Protein AF-A0A8J3B2B3-F1 (afdb_monomer)

Radius of gyration: 24.02 Å; Cα contacts (8 Å, |Δi|>4): 686; chains: 1; bounding box: 52×38×70 Å

Organism: NCBI:txid53371

Solvent-accessible surface area (backbone atoms only — not comparable to full-atom values): 19124 Å² total; per-residue (Å²): 128,88,68,77,58,64,54,47,49,50,53,44,51,52,50,68,68,49,75,59,90,48,73,66,37,44,49,31,40,51,53,48,49,52,45,58,70,67,68,58,74,51,40,56,77,43,84,93,56,34,52,51,48,24,39,29,26,28,33,35,33,35,21,72,95,70,49,22,34,48,32,23,38,27,60,78,66,69,28,33,34,57,48,59,46,68,32,55,82,90,51,53,64,50,58,37,31,40,48,34,40,32,72,46,29,64,43,94,61,45,57,21,46,64,68,10,83,76,38,52,63,47,60,45,66,42,72,51,61,66,93,85,56,34,34,40,38,32,41,30,31,37,25,54,39,56,87,85,60,87,68,53,65,48,74,89,53,28,79,47,74,47,76,41,36,55,69,59,56,66,68,54,62,78,74,60,33,48,81,57,49,59,58,50,45,55,50,48,51,52,51,48,56,48,34,71,76,35,57,71,58,29,52,59,52,62,65,69,70,86,74,78,83,75,76,90,64,67,53,68,44,48,29,40,35,88,78,56,39,35,22,34,38,41,24,51,70,66,35,80,20,23,33,27,16,36,73,66,37,17,65,68,62,74,40,70,44,32,51,34,26,30,31,45,48,91,35,52,44,65,76,21,92,56,36,68,56,51,72,43,70,77,39,82,92,46,32,33,37,25,22,34,90,86,71,62,34,59,44,34,34,41,44,68,91,56,67,47,31,35,33,23,45,88,19,35,73,70,61,85,42,76,75,56,54,60,37,25,44,34,26,59,90,57,38,53,90,87,57,86,76,60,63,80,71,62,93,68,94,57,111

InterPro domains:
  IPR000086 NUDIX hydrolase domain [PF00293] (53-180)
  IPR000086 NUDIX hydrolase domain [PS51462] (52-186)
  IPR006913 CENP-V/GFA domain [PF04828] (222-321)
  IPR006913 CENP-V/GFA domain [PS51891] (221-339)
  IPR011057 Mss4-like superfamily [SSF51316] (215-344)
  IPR015797 NUDIX hydrolase-like domain superfamily [SSF55811] (39-188)
  IPR020084 NUDIX hydrolase, conserved site [PS00893] (85-106)
  IPR051325 Nudix hydrolase domain-containing protein [PTHR21340] (55-188)

Sequence (351 aa):
MPTAAPARQRITDLATGIVPMDEREEQDRADILAWVASGAPLFRTAKPDVPAKHLAVYFVLIDEPTCSVLLVDHVKAGCWLPPGGHVDPDEDPAAAAVREATEELGIDAHFHPALSDGQPLFLSVTRTRGPGSHIDVTMWFVLTGDRDTPMTGDPNEFAQTAWFTLDEIAAWATDESDPHIPRFVAKLQGALAFAAKHPTIARLLKGSTPMTNTAVNDEARSGGCLCGKIRFTVAGKPDYPHVCSCPHCQKRAGGPLQSWVGFPLTGLRWIGEGGEPTWFDTFPARTKRGFCPTCGSHIGALDYGDSTIGINVTALDQQDDPALLPVNQSFRGDAVSWLPQVPDTLRSPVA

Nearest PDB structures (foldseek):
  8ajq-assembly2_C  TM=8.838E-01  e=7.875E-10  Pseudomonas aeruginosa PAO1
  3fcm-assembly2_A  TM=7.852E-01  e=3.654E-09  Clostridium perfringens ATCC 13124
  1xa8-assembly1_A  TM=7.818E-01  e=2.714E-06  Paracoccus denitrificans
  3n77-assembly1_A  TM=6.573E-01  e=3.237E-05  Salmonella enterica subsp. enterica serovar Typhimurium
  3j7y-assembly1_e  TM=6.411E-01  e=1.335E-04  Homo sapiens

Structure (mmCIF, N/CA/C/O backbone):
data_AF-A0A8J3B2B3-F1
#
_entry.id   AF-A0A8J3B2B3-F1
#
loop_
_atom_site.group_PDB
_atom_site.id
_atom_site.type_symbol
_atom_site.label_atom_id
_atom_site.label_alt_id
_atom_site.label_comp_id
_atom_site.label_asym_id
_atom_site.label_entity_id
_atom_site.label_seq_id
_atom_site.pdbx_PDB_ins_code
_atom_site.Cartn_x
_atom_site.Cartn_y
_atom_site.Cartn_z
_atom_site.occupancy
_atom_site.B_iso_or_equiv
_atom_site.auth_seq_id
_atom_site.auth_comp_id
_atom_site.auth_asym_id
_atom_site.auth_atom_id
_atom_site.pdbx_PDB_model_num
ATOM 1 N N . MET A 1 1 ? -21.664 -14.395 -19.395 1.00 31.28 1 MET A N 1
ATOM 2 C CA . MET A 1 1 ? -20.533 -13.466 -19.572 1.00 31.28 1 MET A CA 1
ATOM 3 C C . MET A 1 1 ? -20.021 -13.144 -18.182 1.00 31.28 1 MET A C 1
ATOM 5 O O . MET A 1 1 ? -20.838 -12.678 -17.390 1.00 31.28 1 MET A O 1
ATOM 9 N N . PRO A 1 2 ? -18.773 -13.489 -17.834 1.00 32.50 2 PRO A N 1
ATOM 10 C CA . PRO A 1 2 ? -18.175 -13.052 -16.575 1.00 32.50 2 PRO A CA 1
ATOM 11 C C . PRO A 1 2 ? -18.188 -11.518 -16.559 1.00 32.50 2 PRO A C 1
ATOM 13 O O . PRO A 1 2 ? -18.016 -10.884 -17.598 1.00 32.50 2 PRO A O 1
ATOM 16 N N . THR A 1 3 ? -18.558 -10.915 -15.438 1.00 39.16 3 THR A N 1
ATOM 17 C CA . THR A 1 3 ? -18.804 -9.473 -15.346 1.00 39.16 3 THR A CA 1
ATOM 18 C C . THR A 1 3 ? -17.476 -8.717 -15.325 1.00 39.16 3 THR A C 1
ATOM 20 O O . THR A 1 3 ? -16.568 -9.137 -14.637 1.00 39.16 3 THR A O 1
ATOM 23 N N . ALA A 1 4 ? -17.365 -7.562 -15.988 1.00 56.81 4 ALA A N 1
ATOM 24 C CA . ALA A 1 4 ? -16.189 -6.673 -15.915 1.00 56.81 4 ALA A CA 1
ATOM 25 C C . ALA A 1 4 ? -15.995 -5.987 -14.534 1.00 56.81 4 ALA A C 1
ATOM 27 O O . ALA A 1 4 ? -15.129 -5.130 -14.363 1.00 56.81 4 ALA A O 1
ATOM 28 N N . ALA A 1 5 ? -16.842 -6.312 -13.553 1.00 59.47 5 ALA A N 1
ATOM 29 C CA . ALA A 1 5 ? -16.858 -5.716 -12.217 1.00 59.47 5 ALA A CA 1
ATOM 30 C C . ALA A 1 5 ? -15.673 -6.140 -11.316 1.00 59.47 5 ALA A C 1
ATOM 32 O O . ALA A 1 5 ? -15.126 -5.261 -10.651 1.00 59.47 5 ALA A O 1
ATOM 33 N N . PRO A 1 6 ? -15.215 -7.411 -11.305 1.00 77.19 6 PRO A N 1
ATOM 34 C CA . PRO A 1 6 ? -14.076 -7.845 -10.499 1.00 77.19 6 PRO A CA 1
ATOM 35 C C . PRO A 1 6 ? -12.771 -7.161 -10.913 1.00 77.19 6 PRO A C 1
ATOM 37 O O . PRO A 1 6 ? -12.028 -6.712 -10.048 1.00 77.19 6 PRO A O 1
ATOM 40 N N . ALA A 1 7 ? -12.523 -6.995 -12.218 1.00 84.00 7 ALA A N 1
ATOM 41 C CA . ALA A 1 7 ? -11.308 -6.343 -12.703 1.00 84.00 7 ALA A CA 1
ATOM 42 C C . ALA A 1 7 ? -11.251 -4.856 -12.304 1.00 84.00 7 ALA A C 1
ATOM 44 O O . ALA A 1 7 ? -10.234 -4.372 -11.815 1.00 84.00 7 ALA A O 1
ATOM 45 N N . ARG A 1 8 ? -12.371 -4.128 -12.421 1.00 90.00 8 ARG A N 1
ATOM 46 C CA . ARG A 1 8 ? -12.463 -2.728 -11.962 1.00 90.00 8 ARG A CA 1
ATOM 47 C C . ARG A 1 8 ? -12.274 -2.583 -10.458 1.00 90.00 8 ARG A C 1
ATOM 49 O O . ARG A 1 8 ? -11.597 -1.650 -10.028 1.00 90.00 8 ARG A O 1
ATOM 56 N N . GLN A 1 9 ? -12.868 -3.482 -9.675 1.00 89.62 9 GLN A N 1
ATOM 57 C CA . GLN A 1 9 ? -12.686 -3.479 -8.228 1.00 89.62 9 GLN A CA 1
ATOM 58 C C . GLN A 1 9 ? -11.215 -3.708 -7.887 1.00 89.62 9 GLN A C 1
ATOM 60 O O . GLN A 1 9 ? -10.632 -2.916 -7.161 1.00 89.62 9 GLN A O 1
ATOM 65 N N . ARG A 1 10 ? -10.580 -4.702 -8.512 1.00 90.31 10 ARG A N 1
ATOM 66 C CA . ARG A 1 10 ? -9.166 -4.996 -8.294 1.00 90.31 10 ARG A CA 1
ATOM 67 C C . ARG A 1 10 ? -8.262 -3.809 -8.623 1.00 90.31 10 ARG A C 1
ATOM 69 O O . ARG A 1 10 ? -7.402 -3.465 -7.823 1.00 90.31 10 ARG A O 1
ATOM 76 N N . ILE A 1 11 ? -8.479 -3.144 -9.757 1.00 92.31 11 ILE A N 1
ATOM 77 C CA . ILE A 1 11 ? -7.710 -1.950 -10.148 1.00 92.31 11 ILE A CA 1
ATOM 78 C C . ILE A 1 11 ? -7.948 -0.800 -9.155 1.00 92.31 11 ILE A C 1
ATOM 80 O O . ILE A 1 11 ? -7.003 -0.102 -8.794 1.00 92.31 11 ILE A O 1
ATOM 84 N N . THR A 1 12 ? -9.185 -0.627 -8.675 1.00 93.00 12 THR A N 1
ATOM 85 C CA . THR A 1 12 ? -9.516 0.333 -7.607 1.00 93.00 12 THR A CA 1
ATOM 86 C C . THR A 1 12 ? -8.759 0.019 -6.318 1.00 93.00 12 THR A C 1
ATOM 88 O O . THR A 1 12 ? -8.183 0.929 -5.725 1.00 93.00 12 THR A O 1
ATOM 91 N N . ASP A 1 13 ? -8.720 -1.247 -5.902 1.00 86.31 13 ASP A N 1
ATOM 92 C CA . ASP A 1 13 ? -8.045 -1.684 -4.677 1.00 86.31 13 ASP A CA 1
ATOM 93 C C . ASP A 1 13 ? -6.533 -1.447 -4.770 1.00 86.31 13 ASP A C 1
ATOM 95 O O . ASP A 1 13 ? -5.948 -0.842 -3.871 1.00 86.31 13 ASP A O 1
ATOM 99 N N . LEU A 1 14 ? -5.917 -1.847 -5.891 1.00 88.25 14 LEU A N 1
ATOM 100 C CA . LEU A 1 14 ? -4.495 -1.625 -6.167 1.00 88.25 14 LEU A CA 1
ATOM 101 C C . LEU A 1 14 ? -4.157 -0.130 -6.177 1.00 88.25 14 LEU A C 1
ATOM 103 O O . LEU A 1 14 ? -3.189 0.290 -5.550 1.00 88.25 14 LEU A O 1
ATOM 107 N N . ALA A 1 15 ? -4.970 0.694 -6.846 1.00 89.88 15 ALA A N 1
ATOM 108 C CA . ALA A 1 15 ? -4.742 2.133 -6.895 1.00 89.88 15 ALA A CA 1
ATOM 109 C C . ALA A 1 15 ? -4.933 2.794 -5.521 1.00 89.88 15 ALA A C 1
ATOM 111 O O . ALA A 1 15 ? -4.139 3.645 -5.138 1.00 89.88 15 ALA A O 1
ATOM 112 N N . THR A 1 16 ? -5.946 2.392 -4.750 1.00 83.50 16 THR A N 1
ATOM 113 C CA . THR A 1 16 ? -6.227 2.939 -3.407 1.00 83.50 16 THR A CA 1
ATOM 114 C C . THR A 1 16 ? -5.176 2.521 -2.375 1.00 83.50 16 THR A C 1
ATOM 116 O O . THR A 1 16 ? -4.923 3.256 -1.420 1.00 83.50 16 THR A O 1
ATOM 119 N N . GLY A 1 17 ? -4.540 1.361 -2.567 1.00 78.88 17 GLY A N 1
ATOM 120 C CA . GLY A 1 17 ? -3.438 0.881 -1.732 1.00 78.88 17 GLY A CA 1
ATOM 121 C C . GLY A 1 17 ? -2.159 1.719 -1.840 1.00 78.88 17 GLY A C 1
ATOM 122 O O . GLY A 1 17 ? -1.291 1.622 -0.972 1.00 78.88 17 GLY A O 1
ATOM 123 N N . ILE A 1 18 ? -2.044 2.574 -2.860 1.00 83.50 18 ILE A N 1
ATOM 124 C CA . ILE A 1 18 ? -0.848 3.381 -3.098 1.00 83.50 18 ILE A CA 1
ATOM 125 C C . ILE A 1 18 ? -0.820 4.597 -2.177 1.00 83.50 18 ILE A C 1
ATOM 127 O O . ILE A 1 18 ? -1.644 5.512 -2.270 1.00 83.50 18 ILE A O 1
ATOM 131 N N . VAL A 1 19 ? 0.218 4.644 -1.340 1.00 81.00 19 VAL A N 1
ATOM 132 C CA . VAL A 1 19 ? 0.663 5.867 -0.669 1.00 81.00 19 VAL A CA 1
ATOM 133 C C . VAL A 1 19 ? 1.492 6.668 -1.677 1.00 81.00 19 VAL A C 1
ATOM 135 O O . VAL A 1 19 ? 2.569 6.201 -2.061 1.00 81.00 19 VAL A O 1
ATOM 138 N N . PRO A 1 20 ? 1.027 7.834 -2.152 1.00 79.31 20 PRO A N 1
ATOM 139 C CA . PRO A 1 20 ? 1.767 8.615 -3.128 1.00 79.31 20 PRO A CA 1
ATOM 140 C C . PRO A 1 20 ? 2.994 9.244 -2.489 1.00 79.31 20 PRO A C 1
ATOM 142 O O . PRO A 1 20 ? 2.957 9.672 -1.333 1.00 79.31 20 PRO A O 1
ATOM 145 N N . MET A 1 21 ? 4.074 9.326 -3.254 1.00 81.75 21 MET A N 1
ATOM 146 C CA . MET A 1 21 ? 5.301 9.970 -2.804 1.00 81.75 21 MET A CA 1
ATOM 147 C C . MET A 1 21 ? 5.297 11.490 -3.008 1.00 81.75 21 MET A C 1
ATOM 149 O O . MET A 1 21 ? 6.037 12.197 -2.327 1.00 81.75 21 MET A O 1
ATOM 153 N N . ASP A 1 22 ? 4.482 11.991 -3.939 1.00 80.00 22 ASP A N 1
ATOM 154 C CA . ASP A 1 22 ? 4.390 13.404 -4.296 1.00 80.00 22 ASP A CA 1
ATOM 155 C C . ASP A 1 22 ? 3.003 13.773 -4.855 1.00 80.00 22 ASP A C 1
ATOM 157 O O . ASP A 1 22 ? 2.131 12.924 -5.057 1.00 80.00 22 ASP A O 1
ATOM 161 N N . GLU A 1 23 ? 2.805 15.068 -5.112 1.00 88.75 23 GLU A N 1
ATOM 162 C CA . GLU A 1 23 ? 1.549 15.621 -5.635 1.00 88.75 23 GLU A CA 1
ATOM 163 C C . GLU A 1 23 ? 1.182 15.063 -7.013 1.00 88.75 23 GLU A C 1
ATOM 165 O O . GLU A 1 23 ? 0.002 14.908 -7.331 1.00 88.75 23 GLU A O 1
ATOM 170 N N . ARG A 1 24 ? 2.178 14.738 -7.845 1.00 94.12 24 ARG A N 1
ATOM 171 C CA . ARG A 1 24 ? 1.910 14.216 -9.183 1.00 94.12 24 ARG A CA 1
ATOM 172 C C . ARG A 1 24 ? 1.415 12.772 -9.123 1.00 94.12 24 ARG A C 1
ATOM 174 O O . ARG A 1 24 ? 0.546 12.421 -9.907 1.00 94.12 24 ARG A O 1
ATOM 181 N N . GLU A 1 25 ? 1.925 11.946 -8.212 1.00 93.75 25 GLU A N 1
ATOM 182 C CA . GLU A 1 25 ? 1.455 10.567 -8.032 1.00 93.75 25 GLU A CA 1
ATOM 183 C C . GLU A 1 25 ? 0.068 10.558 -7.385 1.00 93.75 25 GLU A C 1
ATOM 185 O O . GLU A 1 25 ? -0.765 9.732 -7.740 1.00 93.75 25 GLU A O 1
ATOM 190 N N . GLU A 1 26 ? -0.220 11.509 -6.491 1.00 90.69 26 GLU A N 1
ATOM 191 C CA . GLU A 1 26 ? -1.574 11.717 -5.964 1.00 90.69 26 GLU A CA 1
ATOM 192 C C . GLU A 1 26 ? -2.553 12.082 -7.093 1.00 90.69 26 GLU A C 1
ATOM 194 O O . GLU A 1 26 ? -3.632 11.493 -7.174 1.00 90.69 26 GLU A O 1
ATOM 199 N N . GLN A 1 27 ? -2.162 12.975 -8.011 1.00 94.25 27 GLN A N 1
ATOM 200 C CA . GLN A 1 27 ? -2.975 13.305 -9.185 1.00 94.25 27 GLN A CA 1
ATOM 201 C C . GLN A 1 27 ? -3.156 12.101 -10.117 1.00 94.25 27 GLN A C 1
ATOM 203 O O . GLN A 1 27 ? -4.281 11.808 -10.516 1.00 94.25 27 GLN A O 1
ATOM 208 N N . ASP A 1 28 ? -2.075 11.381 -10.433 1.00 97.06 28 ASP A N 1
ATOM 209 C CA . ASP A 1 28 ? -2.131 10.184 -11.274 1.00 97.06 28 ASP A CA 1
ATOM 210 C C . ASP A 1 28 ? -3.059 9.129 -10.623 1.00 97.06 28 ASP A C 1
ATOM 212 O O . ASP A 1 28 ? -3.940 8.585 -11.289 1.00 97.06 28 ASP A O 1
ATOM 216 N N . ARG A 1 29 ? -2.969 8.903 -9.300 1.00 96.81 29 ARG A N 1
ATOM 217 C CA . ARG A 1 29 ? -3.873 8.009 -8.549 1.00 96.81 29 ARG A CA 1
ATOM 218 C C . ARG A 1 29 ? -5.331 8.461 -8.645 1.00 96.81 29 ARG A C 1
ATOM 220 O O . ARG A 1 29 ? -6.209 7.635 -8.901 1.00 96.81 29 ARG A O 1
ATOM 227 N N . ALA A 1 30 ? -5.607 9.749 -8.449 1.00 93.31 30 ALA A N 1
ATOM 228 C CA . ALA A 1 30 ? -6.957 10.302 -8.549 1.00 93.31 30 ALA A CA 1
ATOM 229 C C . ALA A 1 30 ? -7.542 10.138 -9.964 1.00 93.31 30 ALA A C 1
ATOM 231 O O . ALA A 1 30 ? -8.695 9.722 -10.111 1.00 93.31 30 ALA A O 1
ATOM 232 N N . ASP A 1 31 ? -6.737 10.380 -11.001 1.00 97.19 31 ASP A N 1
ATOM 233 C CA . ASP A 1 31 ? -7.121 10.210 -12.405 1.00 97.19 31 ASP A CA 1
ATOM 234 C C . ASP A 1 31 ? -7.443 8.749 -12.743 1.00 97.19 31 ASP A C 1
ATOM 236 O O . ASP A 1 31 ? -8.370 8.475 -13.515 1.00 97.19 31 ASP A O 1
ATOM 240 N N . ILE A 1 32 ? -6.699 7.801 -12.164 1.00 97.62 32 ILE A N 1
ATOM 241 C CA . ILE A 1 32 ? -6.944 6.362 -12.309 1.00 97.62 32 ILE A CA 1
ATOM 242 C C . ILE A 1 32 ? -8.274 5.985 -11.665 1.00 97.62 32 ILE A C 1
ATOM 244 O O . ILE A 1 32 ? -9.122 5.389 -12.328 1.00 97.62 32 ILE A O 1
ATOM 248 N N . LEU A 1 33 ? -8.495 6.375 -10.407 1.00 95.44 33 LEU A N 1
ATOM 249 C CA . LEU A 1 33 ? -9.727 6.067 -9.677 1.00 95.44 33 LEU A CA 1
ATOM 250 C C . LEU A 1 33 ? -10.960 6.652 -10.379 1.00 95.44 33 LEU A C 1
ATOM 252 O O . LEU A 1 33 ? -11.956 5.953 -10.577 1.00 95.44 33 LEU A O 1
ATOM 256 N N . ALA A 1 34 ? -10.878 7.904 -10.837 1.00 96.50 34 ALA A N 1
ATOM 257 C CA . ALA A 1 34 ? -11.946 8.542 -11.601 1.00 96.50 34 ALA A CA 1
ATOM 258 C C . ALA A 1 34 ? -12.210 7.827 -12.937 1.00 96.50 34 ALA A C 1
ATOM 260 O O . ALA A 1 34 ? -13.363 7.602 -13.315 1.00 96.50 34 ALA A O 1
ATOM 261 N N . TRP A 1 35 ? -11.154 7.426 -13.651 1.00 96.94 35 TRP A N 1
ATOM 262 C CA . TRP A 1 35 ? -11.278 6.694 -14.910 1.00 96.94 35 TRP A CA 1
ATOM 263 C C . TRP A 1 35 ? -11.916 5.315 -14.718 1.00 96.94 35 TRP A C 1
ATOM 265 O O . TRP A 1 35 ? -12.844 4.967 -15.454 1.00 96.94 35 TRP A O 1
ATOM 275 N N . VAL A 1 36 ? -11.508 4.562 -13.696 1.00 94.88 36 VAL A N 1
ATOM 276 C CA . VAL A 1 36 ? -12.096 3.256 -13.365 1.00 94.88 36 VAL A CA 1
ATOM 277 C C . VAL A 1 36 ? -13.572 3.394 -12.988 1.00 94.88 36 VAL A C 1
ATOM 279 O O . VAL A 1 36 ? -14.399 2.636 -13.507 1.00 94.88 36 VAL A O 1
ATOM 282 N N . ALA A 1 37 ? -13.921 4.394 -12.172 1.00 93.62 37 ALA A N 1
ATOM 283 C CA . ALA A 1 37 ? -15.296 4.669 -11.754 1.00 93.62 37 ALA A CA 1
ATOM 284 C C . ALA A 1 37 ? -16.205 5.128 -12.909 1.00 93.62 37 ALA A C 1
ATOM 286 O O . ALA A 1 37 ? -17.407 4.869 -12.890 1.00 93.62 37 ALA A O 1
ATOM 287 N N . SER A 1 38 ? -15.645 5.768 -13.942 1.00 95.56 38 SER A N 1
ATOM 288 C CA . SER A 1 38 ? -16.417 6.290 -15.082 1.00 95.56 38 SER A CA 1
ATOM 289 C C . SER A 1 38 ? -17.082 5.215 -15.952 1.00 95.56 38 SER A C 1
ATOM 291 O O . SER A 1 38 ? -17.963 5.526 -16.751 1.00 95.56 38 SER A O 1
ATOM 293 N N . GLY A 1 39 ? -16.636 3.958 -15.858 1.00 91.88 39 GLY A N 1
ATOM 294 C CA . GLY A 1 39 ? -17.082 2.881 -16.745 1.00 91.88 39 GLY A CA 1
ATOM 295 C C . GLY A 1 39 ? -16.428 2.885 -18.134 1.00 91.88 39 GLY A C 1
ATOM 296 O O . GLY A 1 39 ? -16.704 1.984 -18.927 1.00 91.88 39 GLY A O 1
ATOM 297 N N . ALA A 1 40 ? -15.529 3.832 -18.430 1.00 93.56 40 ALA A N 1
ATOM 298 C CA . ALA A 1 40 ? -14.757 3.845 -19.675 1.00 93.56 40 ALA A CA 1
ATOM 299 C C . ALA A 1 40 ? -13.935 2.548 -19.846 1.00 93.56 40 ALA A C 1
ATOM 301 O O . ALA A 1 40 ? -13.519 1.971 -18.834 1.00 93.56 40 ALA A O 1
ATOM 302 N N . PRO A 1 41 ? -13.701 2.055 -21.079 1.00 93.38 41 PRO A N 1
ATOM 303 C CA . PRO A 1 41 ? -12.953 0.814 -21.288 1.00 93.38 41 PRO A CA 1
ATOM 304 C C . PRO A 1 41 ? -11.527 0.922 -20.732 1.00 93.38 41 PRO A C 1
ATOM 306 O O . PRO A 1 41 ? -10.894 1.962 -20.898 1.00 93.38 41 PRO A O 1
ATOM 309 N N . LEU A 1 42 ? -11.058 -0.138 -20.059 1.00 94.44 42 LEU A N 1
ATOM 310 C CA . LEU A 1 42 ? -9.762 -0.154 -19.365 1.00 94.44 42 LEU A CA 1
ATOM 311 C C . LEU A 1 42 ? -8.661 -0.868 -20.143 1.00 94.44 42 LEU A C 1
ATOM 313 O O . LEU A 1 42 ? -7.501 -0.494 -20.050 1.00 94.44 42 LEU A O 1
ATOM 317 N N . PHE A 1 43 ? -9.026 -1.887 -20.910 1.00 94.44 43 PHE A N 1
ATOM 318 C CA . PHE A 1 43 ? -8.076 -2.763 -21.581 1.00 94.44 43 PHE A CA 1
ATOM 319 C C . PHE A 1 43 ? -7.973 -2.409 -23.051 1.00 94.44 43 PHE A C 1
ATOM 321 O O . PHE A 1 43 ? -8.959 -1.990 -23.672 1.00 94.44 43 PHE A O 1
ATOM 328 N N . ARG A 1 44 ? -6.790 -2.624 -23.620 1.00 92.62 44 ARG A N 1
ATOM 329 C CA . ARG A 1 44 ? -6.617 -2.543 -25.063 1.00 92.62 44 ARG A CA 1
ATOM 330 C C . ARG A 1 44 ? -7.335 -3.726 -25.711 1.00 92.62 44 ARG A C 1
ATOM 332 O O . ARG A 1 44 ? -7.128 -4.875 -25.355 1.00 92.62 44 ARG A O 1
ATOM 339 N N . THR A 1 45 ? -8.187 -3.430 -26.681 1.00 88.88 45 THR A N 1
ATOM 340 C CA . THR A 1 45 ? -9.035 -4.407 -27.383 1.00 88.88 45 THR A CA 1
ATOM 341 C C . THR A 1 45 ? -8.628 -4.611 -28.839 1.00 88.88 45 THR A C 1
ATOM 343 O O . THR A 1 45 ? -8.951 -5.640 -29.426 1.00 88.88 45 THR A O 1
ATOM 346 N N . ALA A 1 46 ? -7.912 -3.653 -29.436 1.00 87.56 46 ALA A N 1
ATOM 347 C CA . ALA A 1 46 ? -7.365 -3.781 -30.782 1.00 87.56 46 ALA A CA 1
ATOM 348 C C . ALA A 1 46 ? -6.091 -2.947 -30.965 1.00 87.56 46 ALA A C 1
ATOM 350 O O . ALA A 1 46 ? -5.890 -1.930 -30.297 1.00 87.56 46 ALA A O 1
ATOM 351 N N . LYS A 1 47 ? -5.249 -3.379 -31.911 1.00 80.19 47 LYS A N 1
ATOM 352 C CA . LYS A 1 47 ? -4.041 -2.659 -32.329 1.00 80.19 47 LYS A CA 1
ATOM 353 C C . LYS A 1 47 ? -4.386 -1.434 -33.211 1.00 80.19 47 LYS A C 1
ATOM 355 O O . LYS A 1 47 ? -5.390 -1.483 -33.925 1.00 80.19 47 LYS A O 1
ATOM 360 N N . PRO A 1 48 ? -3.554 -0.374 -33.237 1.00 77.25 48 PRO A N 1
ATOM 361 C CA . PRO A 1 48 ? -2.363 -0.216 -32.406 1.00 77.25 48 PRO A CA 1
ATOM 362 C C . PRO A 1 48 ? -2.736 -0.010 -30.933 1.00 77.25 48 PRO A C 1
ATOM 364 O O . PRO A 1 48 ? -2.244 -0.781 -30.119 1.00 77.25 48 PRO A O 1
ATOM 367 N N . ASP A 1 49 ? -3.701 0.872 -30.632 1.00 81.56 49 ASP A N 1
ATOM 368 C CA . ASP A 1 49 ? -3.998 1.338 -29.266 1.00 81.56 49 ASP A CA 1
ATOM 369 C C . ASP A 1 49 ? -5.484 1.717 -29.097 1.00 81.56 49 ASP A C 1
ATOM 371 O O . ASP A 1 49 ? -5.843 2.889 -28.969 1.00 81.56 49 ASP A O 1
ATOM 375 N N . VAL A 1 50 ? -6.393 0.738 -29.180 1.00 85.12 50 VAL A N 1
ATOM 376 C CA . VAL A 1 50 ? -7.846 0.971 -29.052 1.00 85.12 50 VAL A CA 1
ATOM 377 C C . VAL A 1 50 ? -8.382 0.364 -27.750 1.00 85.12 50 VAL A C 1
ATOM 379 O O . VAL A 1 50 ? -8.380 -0.862 -27.632 1.00 85.12 50 VAL A O 1
ATOM 382 N N . PRO A 1 51 ? -8.921 1.159 -26.805 1.00 90.19 51 PRO A N 1
ATOM 383 C CA . PRO A 1 51 ? -8.982 2.627 -26.795 1.00 90.19 51 PRO A CA 1
ATOM 384 C C . PRO A 1 51 ? -7.608 3.282 -26.572 1.00 90.19 51 PRO A C 1
ATOM 386 O O . PRO A 1 51 ? -6.705 2.679 -26.002 1.00 90.19 51 PRO A O 1
ATOM 389 N N . ALA A 1 52 ? -7.491 4.565 -26.927 1.00 92.00 52 ALA A N 1
ATOM 390 C CA . ALA A 1 52 ? -6.254 5.341 -26.776 1.00 92.00 52 ALA A CA 1
ATOM 391 C C . ALA A 1 52 ? -5.882 5.675 -25.318 1.00 92.00 52 ALA A C 1
ATOM 393 O O . ALA A 1 52 ? -4.906 6.372 -25.088 1.00 92.00 52 ALA A O 1
ATOM 394 N N . LYS A 1 53 ? -6.675 5.256 -24.330 1.00 95.88 53 LYS A N 1
ATOM 395 C CA . LYS A 1 53 ? -6.291 5.262 -22.916 1.00 95.88 53 LYS A CA 1
ATOM 396 C C . LYS A 1 53 ? -6.557 3.872 -22.378 1.00 95.88 53 LYS A C 1
ATOM 398 O O . LYS A 1 53 ? -7.716 3.459 -22.398 1.00 95.88 53 LYS A O 1
ATOM 403 N N . HIS A 1 54 ? -5.528 3.173 -21.931 1.00 96.31 54 HIS A N 1
ATOM 404 C CA . HIS A 1 54 ? -5.660 1.797 -21.470 1.00 96.31 54 HIS A CA 1
ATOM 405 C C . HIS A 1 54 ? -4.627 1.459 -20.389 1.00 96.31 54 HIS A C 1
ATOM 407 O O . HIS A 1 54 ? -3.723 2.241 -20.101 1.00 96.31 54 HIS A O 1
ATOM 413 N N . LEU A 1 55 ? -4.847 0.326 -19.728 1.00 96.81 55 LEU A N 1
ATOM 414 C CA . LEU A 1 55 ? -4.048 -0.153 -18.613 1.00 96.81 55 LEU A CA 1
ATOM 415 C C . LEU A 1 55 ? -2.811 -0.896 -19.120 1.00 96.81 55 LEU A C 1
ATOM 417 O O . LEU A 1 55 ? -2.913 -1.781 -19.974 1.00 96.81 55 LEU A O 1
ATOM 421 N N . ALA A 1 56 ? -1.676 -0.556 -18.529 1.00 96.50 56 ALA A N 1
ATOM 422 C CA . ALA A 1 56 ? -0.394 -1.201 -18.722 1.00 96.50 56 ALA A CA 1
ATOM 423 C C . ALA A 1 56 ? 0.244 -1.508 -17.362 1.00 96.50 56 ALA A C 1
ATOM 425 O O . ALA A 1 56 ? -0.171 -0.998 -16.312 1.00 96.50 56 ALA A O 1
ATOM 426 N N . VAL A 1 57 ? 1.271 -2.342 -17.383 1.00 97.38 57 VAL A N 1
ATOM 427 C CA . VAL A 1 57 ? 2.093 -2.654 -16.221 1.00 97.38 57 VAL A CA 1
ATOM 428 C C . VAL A 1 57 ? 3.547 -2.465 -16.576 1.00 97.38 57 VAL A C 1
ATOM 430 O O . VAL A 1 57 ? 3.974 -2.794 -17.674 1.00 97.38 57 VAL A O 1
ATOM 433 N N . TYR A 1 58 ? 4.300 -1.962 -15.614 1.00 97.69 58 TYR A N 1
ATOM 434 C CA . TYR A 1 58 ? 5.744 -2.091 -15.621 1.00 97.69 58 TYR A CA 1
ATOM 435 C C . TYR A 1 58 ? 6.139 -3.069 -14.537 1.00 97.69 58 TYR A C 1
ATOM 437 O O . TYR A 1 58 ? 5.569 -3.061 -13.440 1.00 97.69 58 TYR A O 1
ATOM 445 N N . PHE A 1 59 ? 7.146 -3.878 -14.830 1.00 96.25 59 PHE A N 1
ATOM 446 C CA . PHE A 1 59 ? 7.807 -4.688 -13.830 1.00 96.25 59 PHE A CA 1
ATOM 447 C C . PHE A 1 59 ? 9.263 -4.241 -13.714 1.00 96.25 59 PHE A C 1
ATOM 449 O O . PHE A 1 59 ? 10.007 -4.149 -14.685 1.00 96.25 59 PHE A O 1
ATOM 456 N N . VAL A 1 60 ? 9.673 -3.917 -12.494 1.00 97.19 60 VAL A N 1
ATOM 457 C CA . VAL A 1 60 ? 11.021 -3.447 -12.198 1.00 97.19 60 VAL A CA 1
ATOM 458 C C . VAL A 1 60 ? 11.747 -4.546 -11.453 1.00 97.19 60 VAL A C 1
ATOM 460 O O . VAL A 1 60 ? 11.451 -4.811 -10.288 1.00 97.19 60 VAL A O 1
ATOM 463 N N . LEU A 1 61 ? 12.703 -5.182 -12.121 1.00 95.50 61 LEU A N 1
ATOM 464 C CA . LEU A 1 61 ? 13.598 -6.135 -11.477 1.00 95.50 61 LEU A CA 1
ATOM 465 C C . LEU A 1 61 ? 14.641 -5.373 -10.679 1.00 95.50 61 LEU A C 1
ATOM 467 O O . LEU A 1 61 ? 15.296 -4.488 -11.227 1.00 95.50 61 LEU A O 1
ATOM 471 N N . ILE A 1 62 ? 14.800 -5.733 -9.409 1.00 94.19 62 ILE A N 1
ATOM 472 C CA . ILE A 1 62 ? 15.844 -5.185 -8.551 1.00 94.19 62 ILE A CA 1
ATOM 473 C C . ILE A 1 62 ? 16.818 -6.268 -8.098 1.00 94.19 62 ILE A C 1
ATOM 475 O O . ILE A 1 62 ? 16.422 -7.269 -7.502 1.00 94.19 62 ILE A O 1
ATOM 479 N N . ASP A 1 63 ? 18.098 -6.012 -8.343 1.00 90.94 63 ASP A N 1
ATOM 480 C CA . ASP A 1 63 ? 19.221 -6.710 -7.737 1.00 90.94 63 ASP A CA 1
ATOM 481 C C . ASP A 1 63 ? 19.554 -6.014 -6.411 1.00 90.94 63 ASP A C 1
ATOM 483 O O . ASP A 1 63 ? 20.176 -4.947 -6.382 1.00 90.94 63 ASP A O 1
ATOM 487 N N . GLU A 1 64 ? 19.079 -6.587 -5.300 1.00 82.44 64 GLU A N 1
ATOM 488 C CA . GLU A 1 64 ? 19.295 -6.034 -3.955 1.00 82.44 64 GLU A CA 1
ATOM 489 C C . GLU A 1 64 ? 20.787 -5.847 -3.603 1.00 82.44 64 GLU A C 1
ATOM 491 O O . GLU A 1 64 ? 21.122 -4.785 -3.072 1.00 82.44 64 GLU A O 1
ATOM 496 N N . PRO A 1 65 ? 21.706 -6.803 -3.879 1.00 83.25 65 PRO A N 1
ATOM 497 C CA . PRO A 1 65 ? 23.109 -6.675 -3.477 1.00 83.25 65 PRO A CA 1
ATOM 498 C C . PRO A 1 65 ? 23.809 -5.447 -4.058 1.00 83.25 65 PRO A C 1
ATOM 500 O O . PRO A 1 65 ? 24.643 -4.844 -3.379 1.00 83.25 65 PRO A O 1
ATOM 503 N N . THR A 1 66 ? 23.485 -5.078 -5.300 1.00 83.44 66 THR A N 1
ATOM 504 C CA . THR A 1 66 ? 24.075 -3.911 -5.965 1.00 83.44 66 THR A CA 1
ATOM 505 C C . THR A 1 66 ? 23.141 -2.706 -6.024 1.00 83.44 66 THR A C 1
ATOM 507 O O . THR A 1 66 ? 23.511 -1.701 -6.628 1.00 83.44 66 THR A O 1
ATOM 510 N N . CYS A 1 67 ? 21.950 -2.785 -5.413 1.00 86.31 67 CYS A N 1
ATOM 511 C CA . CYS A 1 67 ? 20.892 -1.775 -5.516 1.00 86.31 67 CYS A CA 1
ATOM 512 C C . CYS A 1 67 ? 20.716 -1.291 -6.963 1.00 86.31 67 CYS A C 1
ATOM 514 O O . CYS A 1 67 ? 20.734 -0.087 -7.234 1.00 86.31 67 CYS A O 1
ATOM 516 N N . SER A 1 68 ? 20.626 -2.237 -7.897 1.00 92.12 68 SER A N 1
ATOM 517 C CA . SER A 1 68 ? 20.497 -1.950 -9.325 1.00 92.12 68 SER A CA 1
ATOM 518 C C . SER A 1 68 ? 19.151 -2.415 -9.844 1.00 92.12 68 SER A C 1
ATOM 520 O O . SER A 1 68 ? 18.639 -3.439 -9.400 1.00 92.12 68 SER A O 1
ATOM 522 N N . VAL A 1 69 ? 18.588 -1.681 -10.798 1.00 96.12 69 VAL A N 1
ATOM 523 C CA . VAL A 1 69 ? 17.366 -2.068 -11.502 1.00 96.12 69 VAL A CA 1
ATOM 524 C C . VAL A 1 69 ? 17.649 -2.339 -12.968 1.00 96.12 69 VAL A C 1
ATOM 526 O O . VAL A 1 69 ? 18.521 -1.705 -13.568 1.00 96.12 69 VAL A O 1
ATOM 529 N N . LEU A 1 70 ? 16.909 -3.285 -13.537 1.00 94.88 70 LEU A N 1
ATOM 530 C CA . LEU A 1 70 ? 16.944 -3.535 -14.970 1.00 94.88 70 LEU A CA 1
ATOM 531 C C . LEU A 1 70 ? 16.086 -2.496 -15.695 1.00 94.88 70 LEU A C 1
ATOM 533 O O . LEU A 1 70 ? 14.907 -2.335 -15.379 1.00 94.88 70 LEU A O 1
ATOM 537 N N . LEU A 1 71 ? 16.666 -1.848 -16.701 1.00 94.56 71 LEU A N 1
ATOM 538 C CA . LEU A 1 71 ? 15.947 -1.033 -17.674 1.00 94.56 71 LEU A CA 1
ATOM 539 C C . LEU A 1 71 ? 16.220 -1.545 -19.089 1.00 94.56 71 LEU A C 1
ATOM 541 O O . LEU A 1 71 ? 17.234 -2.195 -19.366 1.00 94.56 71 LEU A O 1
ATOM 545 N N . VAL A 1 72 ? 15.305 -1.216 -19.991 1.00 93.31 72 VAL A N 1
ATOM 546 C CA . VAL A 1 72 ? 15.366 -1.564 -21.406 1.00 93.31 72 VAL A CA 1
ATOM 547 C C . VAL A 1 72 ? 15.396 -0.303 -22.261 1.00 93.31 72 VAL A C 1
ATOM 549 O O . VAL A 1 72 ? 14.678 0.663 -21.999 1.00 93.31 72 VAL A O 1
ATOM 552 N N . ASP A 1 73 ? 16.251 -0.300 -23.279 1.00 92.12 73 ASP A N 1
ATOM 553 C CA . ASP A 1 73 ? 16.325 0.763 -24.280 1.00 92.12 73 ASP A CA 1
ATOM 554 C C . ASP A 1 73 ? 15.231 0.508 -25.319 1.00 92.12 73 ASP A C 1
ATOM 556 O O . ASP A 1 73 ? 15.400 -0.265 -26.271 1.00 92.12 73 ASP A O 1
ATOM 560 N N . HIS A 1 74 ? 14.046 1.056 -25.055 1.00 90.88 74 HIS A N 1
ATOM 561 C CA . HIS A 1 74 ? 12.833 0.657 -25.749 1.00 90.88 74 HIS A CA 1
ATOM 562 C C . HIS A 1 74 ? 12.746 1.314 -27.133 1.00 90.88 74 HIS A C 1
ATOM 564 O O . HIS A 1 74 ? 12.614 2.533 -27.260 1.00 90.88 74 HIS A O 1
ATOM 570 N N . VAL A 1 75 ? 12.664 0.500 -28.193 1.00 88.19 75 VAL A N 1
ATOM 571 C CA . VAL A 1 75 ? 12.774 0.957 -29.594 1.00 88.19 75 VAL A CA 1
ATOM 572 C C . VAL A 1 75 ? 11.703 1.989 -29.968 1.00 88.19 75 VAL A C 1
ATOM 574 O O . VAL A 1 75 ? 12.007 2.999 -30.599 1.00 88.19 75 VAL A O 1
ATOM 577 N N . LYS A 1 76 ? 10.437 1.764 -29.584 1.00 85.06 76 LYS A N 1
ATOM 578 C CA . LYS A 1 76 ? 9.332 2.692 -29.919 1.00 85.06 76 LYS A CA 1
ATOM 579 C C . LYS A 1 76 ? 9.316 3.964 -29.064 1.00 85.06 76 LYS A C 1
ATOM 581 O O . LYS A 1 76 ? 9.033 5.033 -29.595 1.00 85.06 76 LYS A O 1
ATOM 586 N N . ALA A 1 77 ? 9.590 3.853 -27.762 1.00 85.31 77 ALA A N 1
ATOM 587 C CA . ALA A 1 77 ? 9.613 4.991 -26.846 1.00 85.31 77 ALA A CA 1
ATOM 588 C C . ALA A 1 77 ? 10.846 5.888 -27.055 1.00 85.31 77 ALA A C 1
ATOM 590 O O . ALA A 1 77 ? 10.762 7.100 -26.837 1.00 85.31 77 ALA A O 1
ATOM 591 N N . GLY A 1 78 ? 11.960 5.305 -27.513 1.00 87.94 78 GLY A N 1
ATOM 592 C CA . GLY A 1 78 ? 13.214 6.006 -27.776 1.00 87.94 78 GLY A CA 1
ATOM 593 C C . GLY A 1 78 ? 13.917 6.499 -26.510 1.00 87.94 78 GLY A C 1
ATOM 594 O O . GLY A 1 78 ? 14.600 7.518 -26.564 1.00 87.94 78 GLY A O 1
ATOM 595 N N . CYS A 1 79 ? 13.696 5.840 -25.371 1.00 90.12 79 CYS A N 1
ATOM 596 C CA . CYS A 1 79 ? 14.367 6.124 -24.105 1.00 90.12 79 CYS A CA 1
ATOM 597 C C . CYS A 1 79 ? 14.426 4.869 -23.226 1.00 90.12 79 CYS A C 1
ATOM 599 O O . CYS A 1 79 ? 13.706 3.896 -23.468 1.00 90.12 79 CYS A O 1
ATOM 601 N N . TRP A 1 80 ? 15.243 4.923 -22.173 1.00 93.12 80 TRP A N 1
ATOM 602 C CA . TRP A 1 80 ? 15.303 3.867 -21.167 1.00 93.12 80 TRP A CA 1
ATOM 603 C C . TRP A 1 80 ? 14.044 3.851 -20.303 1.00 93.12 80 TRP A C 1
ATOM 605 O O . TRP A 1 80 ? 13.624 4.882 -19.778 1.00 93.12 80 TRP A O 1
ATOM 615 N N . LEU A 1 81 ? 13.442 2.684 -20.124 1.00 93.81 81 LEU A N 1
ATOM 616 C CA . LEU A 1 81 ? 12.257 2.507 -19.285 1.00 93.81 81 LEU A CA 1
ATOM 617 C C . LEU A 1 81 ? 12.232 1.098 -18.683 1.00 93.81 81 LEU A C 1
ATOM 619 O O . LEU A 1 81 ? 13.033 0.258 -19.097 1.00 93.81 81 LEU A O 1
ATOM 623 N N . PRO A 1 82 ? 11.391 0.818 -17.677 1.00 95.94 82 PRO A N 1
ATOM 624 C CA . PRO A 1 82 ? 11.210 -0.546 -17.217 1.00 95.94 82 PRO A CA 1
ATOM 625 C C . PRO A 1 82 ? 10.464 -1.369 -18.266 1.00 95.94 82 PRO A C 1
ATOM 627 O O . PRO A 1 82 ? 9.546 -0.844 -18.891 1.00 95.94 82 PRO A O 1
ATOM 630 N N . PRO A 1 83 ? 10.805 -2.649 -18.427 1.00 94.69 83 PRO A N 1
ATOM 631 C CA . PRO A 1 83 ? 10.031 -3.551 -19.270 1.00 94.69 83 PRO A CA 1
ATOM 632 C C . PRO A 1 83 ? 8.598 -3.741 -18.737 1.00 94.69 83 PRO A C 1
ATOM 634 O O . PRO A 1 83 ? 8.286 -3.426 -17.576 1.00 94.69 83 PRO A O 1
ATOM 637 N N . GLY A 1 84 ? 7.717 -4.246 -19.596 1.00 94.38 84 GLY A N 1
ATOM 638 C CA . GLY A 1 84 ? 6.308 -4.435 -19.295 1.00 94.38 84 GLY A CA 1
ATOM 639 C C . GLY A 1 84 ? 5.384 -4.145 -20.468 1.00 94.38 84 GLY A C 1
ATOM 640 O O . GLY A 1 84 ? 5.750 -3.520 -21.461 1.00 94.38 84 GLY A O 1
ATOM 641 N N . GLY A 1 85 ? 4.128 -4.545 -20.294 1.00 92.56 85 GLY A N 1
ATOM 642 C CA . GLY A 1 85 ? 3.159 -4.577 -21.374 1.00 92.56 85 GLY A CA 1
ATOM 643 C C . GLY A 1 85 ? 1.737 -4.267 -20.933 1.00 92.56 85 GLY A C 1
ATOM 644 O O . GLY A 1 85 ? 1.473 -3.590 -19.936 1.00 92.56 85 GLY A O 1
ATOM 645 N N . HIS A 1 86 ? 0.790 -4.723 -21.744 1.00 93.44 86 HIS A N 1
ATOM 646 C CA . HIS A 1 86 ? -0.621 -4.393 -21.569 1.00 93.44 86 HIS A CA 1
ATOM 647 C C . HIS A 1 86 ? -1.274 -5.424 -20.657 1.00 93.44 86 HIS A C 1
ATOM 649 O O . HIS A 1 86 ? -0.905 -6.594 -20.668 1.00 93.44 86 HIS A O 1
ATOM 655 N N . VAL A 1 87 ? -2.298 -5.004 -19.919 1.00 94.31 87 VAL A N 1
ATOM 656 C CA . VAL A 1 87 ? -3.131 -5.952 -19.172 1.00 94.31 87 VAL A CA 1
ATOM 657 C C . VAL A 1 87 ? -4.234 -6.463 -20.090 1.00 94.31 87 VAL A C 1
ATOM 659 O O . VAL A 1 87 ? -4.973 -5.661 -20.678 1.00 94.31 87 VAL A O 1
ATOM 662 N N . ASP A 1 88 ? -4.354 -7.782 -20.211 1.00 91.19 88 ASP A N 1
ATOM 663 C CA . ASP A 1 88 ? -5.414 -8.392 -21.005 1.00 91.19 88 ASP A CA 1
ATOM 664 C C . ASP A 1 88 ? -6.788 -8.253 -20.321 1.00 91.19 88 ASP A C 1
ATOM 666 O O . ASP A 1 88 ? -6.889 -8.101 -19.097 1.00 91.19 88 ASP A O 1
ATOM 670 N N . PRO A 1 89 ? -7.898 -8.297 -21.084 1.00 88.00 89 PRO A N 1
ATOM 671 C CA . PRO A 1 89 ? -9.226 -8.359 -20.491 1.00 88.00 89 PRO A CA 1
ATOM 672 C C . PRO A 1 89 ? -9.343 -9.532 -19.507 1.00 88.00 89 PRO A C 1
ATOM 674 O O . PRO A 1 89 ? -9.009 -10.663 -19.844 1.00 88.00 89 PRO A O 1
ATOM 677 N N . ASP A 1 90 ? -9.862 -9.250 -18.310 1.00 82.06 90 ASP A N 1
ATOM 678 C CA . ASP A 1 90 ? -10.027 -10.203 -17.199 1.00 82.06 90 ASP A CA 1
ATOM 679 C C . ASP A 1 90 ? -8.716 -10.692 -16.540 1.00 82.06 90 ASP A C 1
ATOM 681 O O . ASP A 1 90 ? -8.761 -11.548 -15.654 1.00 82.06 90 ASP A O 1
ATOM 685 N N . GLU A 1 91 ? -7.566 -10.115 -16.900 1.00 90.00 91 GLU A N 1
ATOM 686 C CA . GLU A 1 91 ? -6.278 -10.387 -16.260 1.00 90.00 91 GLU A CA 1
ATOM 687 C C . GLU A 1 91 ? -6.054 -9.496 -15.020 1.00 90.00 91 GLU A C 1
ATOM 689 O O . GLU A 1 91 ? -6.402 -8.311 -14.994 1.00 90.00 91 GLU A O 1
ATOM 694 N N . ASP A 1 92 ? -5.470 -10.069 -13.962 1.00 91.81 92 ASP A N 1
ATOM 695 C CA . ASP A 1 92 ? -5.012 -9.300 -12.801 1.00 91.81 92 ASP A CA 1
ATOM 696 C C . ASP A 1 92 ? -3.719 -8.540 -13.155 1.00 91.81 92 ASP A C 1
ATOM 698 O O . ASP A 1 92 ? -2.791 -9.168 -13.666 1.00 91.81 92 ASP A O 1
ATOM 702 N N . PRO A 1 93 ? -3.583 -7.235 -12.852 1.00 95.50 93 PRO A N 1
ATOM 703 C CA . PRO A 1 93 ? -2.372 -6.484 -13.194 1.00 95.50 93 PRO A CA 1
ATOM 704 C C . PRO A 1 93 ? -1.075 -7.077 -12.619 1.00 95.50 93 PRO A C 1
ATOM 706 O O . PRO A 1 93 ? -0.032 -7.019 -13.262 1.00 95.50 93 PRO A O 1
ATOM 709 N N . ALA A 1 94 ? -1.119 -7.691 -11.435 1.00 92.19 94 ALA A N 1
ATOM 710 C CA . ALA A 1 94 ? 0.046 -8.367 -10.877 1.00 92.19 94 ALA A CA 1
ATOM 711 C C . ALA A 1 94 ? 0.400 -9.622 -11.700 1.00 92.19 94 ALA A C 1
ATOM 713 O O . ALA A 1 94 ? 1.570 -9.874 -11.979 1.00 92.19 94 ALA A O 1
ATOM 714 N N . ALA A 1 95 ? -0.605 -10.386 -12.140 1.00 92.81 95 ALA A N 1
ATOM 715 C CA . ALA A 1 95 ? -0.387 -11.533 -13.020 1.00 92.81 95 ALA A CA 1
ATOM 716 C C . ALA A 1 95 ? 0.182 -11.107 -14.382 1.00 92.81 95 ALA A C 1
ATOM 718 O O . ALA A 1 95 ? 1.122 -11.743 -14.855 1.00 92.81 95 ALA A O 1
ATOM 719 N N . ALA A 1 96 ? -0.310 -9.998 -14.945 1.00 95.44 96 ALA A N 1
ATOM 720 C CA . ALA A 1 96 ? 0.235 -9.411 -16.167 1.00 95.44 96 ALA A CA 1
ATOM 721 C C . ALA A 1 96 ? 1.724 -9.075 -16.002 1.00 95.44 96 ALA A C 1
ATOM 723 O O . ALA A 1 96 ? 2.533 -9.471 -16.826 1.00 95.44 96 ALA A O 1
ATOM 724 N N . ALA A 1 97 ? 2.120 -8.432 -14.897 1.00 95.69 97 ALA A N 1
ATOM 725 C CA . ALA A 1 97 ? 3.523 -8.086 -14.652 1.00 95.69 97 ALA A CA 1
ATOM 726 C C . ALA A 1 97 ? 4.451 -9.318 -14.612 1.00 95.69 97 ALA A C 1
ATOM 728 O O . ALA A 1 97 ? 5.570 -9.266 -15.116 1.00 95.69 97 ALA A O 1
ATOM 729 N N . VAL A 1 98 ? 3.988 -10.434 -14.036 1.00 93.88 98 VAL A N 1
ATOM 730 C CA . VAL A 1 98 ? 4.738 -11.702 -14.015 1.00 93.88 98 VAL A CA 1
ATOM 731 C C . VAL A 1 98 ? 4.775 -12.347 -15.403 1.00 93.88 98 VAL A C 1
ATOM 733 O O . VAL A 1 98 ? 5.835 -12.805 -15.824 1.00 93.88 98 VAL A O 1
ATOM 736 N N . ARG A 1 99 ? 3.646 -12.358 -16.127 1.00 94.19 99 ARG A N 1
ATOM 737 C CA . ARG A 1 99 ? 3.567 -12.868 -17.503 1.00 94.19 99 ARG A CA 1
ATOM 738 C C . ARG A 1 99 ? 4.529 -12.118 -18.420 1.00 94.19 99 ARG A C 1
ATOM 740 O O . ARG A 1 99 ? 5.334 -12.770 -19.076 1.00 94.19 99 ARG A O 1
ATOM 747 N N . GLU A 1 100 ? 4.483 -10.787 -18.423 1.00 94.88 100 GLU A N 1
ATOM 748 C CA . GLU A 1 100 ? 5.353 -9.952 -19.260 1.00 94.88 100 GLU A CA 1
ATOM 749 C C . GLU A 1 100 ? 6.833 -10.190 -18.920 1.00 94.88 100 GLU A C 1
ATOM 751 O O . GLU A 1 100 ? 7.654 -10.332 -19.816 1.00 94.88 100 GLU A O 1
ATOM 756 N N . ALA A 1 101 ? 7.194 -10.368 -17.644 1.00 92.62 101 ALA A N 1
ATOM 757 C CA . ALA A 1 101 ? 8.570 -10.711 -17.275 1.00 92.62 101 ALA A CA 1
ATOM 758 C C . ALA A 1 101 ? 9.043 -12.049 -17.871 1.00 92.62 101 ALA A C 1
ATOM 760 O O . ALA A 1 101 ? 10.194 -12.176 -18.300 1.00 92.62 101 ALA A O 1
ATOM 761 N N . THR A 1 102 ? 8.163 -13.047 -17.935 1.00 89.88 102 THR A N 1
ATOM 762 C CA . THR A 1 102 ? 8.465 -14.323 -18.588 1.00 89.88 102 THR A CA 1
ATOM 763 C C . THR A 1 102 ? 8.492 -14.199 -20.113 1.00 89.88 102 THR A C 1
ATOM 765 O O . THR A 1 102 ? 9.384 -14.767 -20.740 1.00 89.88 102 THR A O 1
ATOM 768 N N . GLU A 1 103 ? 7.551 -13.475 -20.716 1.00 90.25 103 GLU A N 1
ATOM 769 C CA . GLU A 1 103 ? 7.427 -13.335 -22.173 1.00 90.25 103 GLU A CA 1
ATOM 770 C C . GLU A 1 103 ? 8.534 -12.457 -22.775 1.00 90.25 103 GLU A C 1
ATOM 772 O O . GLU A 1 103 ? 9.137 -12.843 -23.777 1.00 90.25 103 GLU A O 1
ATOM 777 N N . GLU A 1 104 ? 8.846 -11.323 -22.144 1.00 90.50 104 GLU A N 1
ATOM 778 C CA . GLU A 1 104 ? 9.782 -10.320 -22.662 1.00 90.50 104 GLU A CA 1
ATOM 779 C C . GLU A 1 104 ? 11.248 -10.626 -22.338 1.00 90.50 104 GLU A C 1
ATOM 781 O O . GLU A 1 104 ? 12.129 -10.249 -23.112 1.00 90.50 104 GLU A O 1
ATOM 786 N N . LEU A 1 105 ? 11.532 -11.277 -21.198 1.00 88.44 105 LEU A N 1
ATOM 787 C CA . LEU A 1 105 ? 12.906 -11.518 -20.723 1.00 88.44 105 LEU A CA 1
ATOM 788 C C . LEU A 1 105 ? 13.260 -12.997 -20.525 1.00 88.44 105 LEU A C 1
ATOM 790 O O . LEU A 1 105 ? 14.436 -13.320 -20.314 1.00 88.44 105 LEU A O 1
ATOM 794 N N . GLY A 1 106 ? 12.280 -13.903 -20.581 1.00 87.50 106 GLY A N 1
ATOM 795 C CA . GLY A 1 106 ? 12.502 -15.340 -20.413 1.00 87.50 106 GLY A CA 1
ATOM 796 C C . GLY A 1 106 ? 12.857 -15.767 -18.986 1.00 87.50 106 GLY A C 1
ATOM 797 O O . GLY A 1 106 ? 13.542 -16.777 -18.820 1.00 87.50 106 GLY A O 1
ATOM 798 N N . ILE A 1 107 ? 12.439 -15.012 -17.963 1.00 86.00 107 ILE A N 1
ATOM 799 C CA . ILE A 1 107 ? 12.777 -15.287 -16.557 1.00 86.00 107 ILE A CA 1
ATOM 800 C C . ILE A 1 107 ? 11.602 -15.870 -15.755 1.00 86.00 107 ILE A C 1
ATOM 802 O O . ILE A 1 107 ? 10.432 -15.617 -16.052 1.00 86.00 107 ILE A O 1
ATOM 806 N N . ASP A 1 108 ? 11.930 -16.627 -14.702 1.00 84.31 108 ASP A N 1
ATOM 807 C CA . ASP A 1 108 ? 10.979 -17.025 -13.656 1.00 84.31 108 ASP A CA 1
ATOM 808 C C . ASP A 1 108 ? 10.854 -15.888 -12.633 1.00 84.31 108 ASP A C 1
ATOM 810 O O . ASP A 1 108 ? 11.737 -15.669 -11.800 1.00 84.31 108 ASP A O 1
ATOM 814 N N . ALA A 1 109 ? 9.787 -15.106 -12.767 1.00 86.81 109 ALA A N 1
ATOM 815 C CA . ALA A 1 109 ? 9.600 -13.850 -12.060 1.00 86.81 109 ALA A CA 1
ATOM 816 C C . ALA A 1 109 ? 8.864 -14.028 -10.727 1.00 86.81 109 ALA A C 1
ATOM 818 O O . ALA A 1 109 ? 7.774 -14.594 -10.664 1.00 86.81 109 ALA A O 1
ATOM 819 N N . HIS A 1 110 ? 9.422 -13.439 -9.666 1.00 87.81 110 HIS A N 1
ATOM 820 C CA . HIS A 1 110 ? 8.822 -13.414 -8.331 1.00 87.81 110 HIS A CA 1
ATOM 821 C C . HIS A 1 110 ? 8.760 -11.982 -7.814 1.00 87.81 110 HIS A C 1
ATOM 823 O O . HIS A 1 110 ? 9.707 -11.212 -7.992 1.00 87.81 110 HIS A O 1
ATOM 829 N N . PHE A 1 111 ? 7.661 -11.613 -7.152 1.00 87.69 111 PHE A N 1
ATOM 830 C CA . PHE A 1 111 ? 7.563 -10.295 -6.531 1.00 87.69 111 PHE A CA 1
ATOM 831 C C . PHE A 1 111 ? 8.619 -10.111 -5.452 1.00 87.69 111 PHE A C 1
ATOM 833 O O . PHE A 1 111 ? 8.925 -11.031 -4.690 1.00 87.69 111 PHE A O 1
ATOM 840 N N . HIS A 1 112 ? 9.158 -8.895 -5.375 1.00 85.38 112 HIS A N 1
ATOM 841 C CA . HIS A 1 112 ? 10.144 -8.583 -4.365 1.00 85.38 112 HIS A CA 1
ATOM 842 C C . HIS A 1 112 ? 9.483 -8.587 -2.986 1.00 85.38 112 HIS A C 1
ATOM 844 O O . HIS A 1 112 ? 8.755 -7.655 -2.642 1.00 85.38 112 HIS A O 1
ATOM 850 N N . PRO A 1 113 ? 9.824 -9.531 -2.110 1.00 68.94 113 PRO A N 1
ATOM 851 C CA . PRO A 1 113 ? 8.959 -9.913 -1.001 1.00 68.94 113 PRO A CA 1
ATOM 852 C C . PRO A 1 113 ? 8.845 -8.876 0.125 1.00 68.94 113 PRO A C 1
ATOM 854 O O . PRO A 1 113 ? 8.060 -9.051 1.046 1.00 68.94 113 PRO A O 1
ATOM 857 N N . ALA A 1 114 ? 9.653 -7.814 0.100 1.00 68.31 114 ALA A N 1
ATOM 858 C CA . ALA A 1 114 ? 9.548 -6.685 1.029 1.00 68.31 114 ALA A CA 1
ATOM 859 C C . ALA A 1 114 ? 8.982 -5.399 0.400 1.00 68.31 114 ALA A C 1
ATOM 861 O O . ALA A 1 114 ? 8.731 -4.438 1.120 1.00 68.31 114 ALA A O 1
ATOM 862 N N . LEU A 1 115 ? 8.851 -5.354 -0.928 1.00 73.38 115 LEU A N 1
ATOM 863 C CA . LEU A 1 115 ? 8.545 -4.132 -1.687 1.00 73.38 115 LEU A CA 1
ATOM 864 C C . LEU A 1 115 ? 7.280 -4.270 -2.532 1.00 73.38 115 LEU A C 1
ATOM 866 O O . LEU A 1 115 ? 6.642 -3.270 -2.844 1.00 73.38 115 LEU A O 1
ATOM 870 N N . SER A 1 116 ? 6.927 -5.496 -2.906 1.00 74.06 116 SER A N 1
ATOM 871 C CA . SER A 1 116 ? 5.760 -5.823 -3.705 1.00 74.06 116 SER A CA 1
ATOM 872 C C . SER A 1 116 ? 5.317 -7.241 -3.331 1.00 74.06 116 SER A C 1
ATOM 874 O O . SER A 1 116 ? 6.121 -8.162 -3.323 1.00 74.06 116 SER A O 1
ATOM 876 N N . ASP A 1 117 ? 4.047 -7.418 -2.981 1.00 73.50 117 ASP A N 1
ATOM 877 C CA . ASP A 1 117 ? 3.416 -8.733 -2.773 1.00 73.50 117 ASP A CA 1
ATOM 878 C C . ASP A 1 117 ? 2.137 -8.777 -3.620 1.00 73.50 117 ASP A C 1
ATOM 880 O O . ASP A 1 117 ?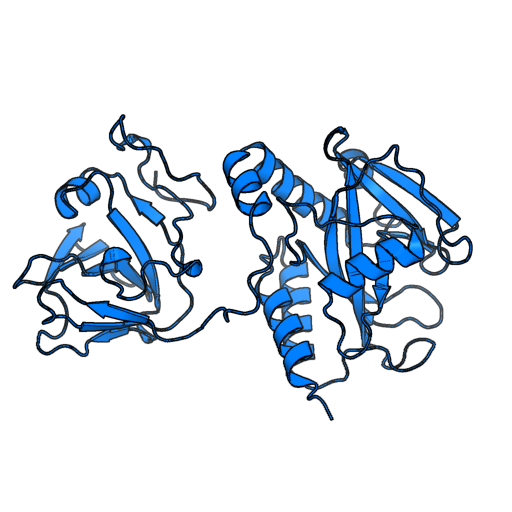 1.012 -8.720 -3.125 1.00 73.50 117 ASP A O 1
ATOM 884 N N . GLY A 1 118 ? 2.314 -8.651 -4.940 1.00 78.94 118 GLY A N 1
ATOM 885 C CA . GLY A 1 118 ? 1.206 -8.437 -5.877 1.00 78.94 118 GLY A CA 1
ATOM 886 C C . GLY A 1 118 ? 0.519 -7.069 -5.743 1.00 78.94 118 GLY A C 1
ATOM 887 O O . GLY A 1 118 ? -0.626 -6.904 -6.170 1.00 78.94 118 GLY A O 1
ATOM 888 N N . GLN A 1 119 ? 1.208 -6.093 -5.144 1.00 85.75 119 GLN A N 1
ATOM 889 C CA . GLN A 1 119 ? 0.802 -4.687 -5.057 1.00 85.75 119 GLN A CA 1
ATOM 890 C C . GLN A 1 119 ? 1.813 -3.823 -5.819 1.00 85.75 119 GLN A C 1
ATOM 892 O O . GLN A 1 119 ? 3.021 -4.037 -5.649 1.00 85.75 119 GLN A O 1
ATOM 897 N N . PRO A 1 120 ? 1.371 -2.852 -6.637 1.00 94.56 120 PRO A N 1
ATOM 898 C CA . PRO A 1 120 ? 2.289 -1.914 -7.253 1.00 94.56 120 PRO A CA 1
ATOM 899 C C . PRO A 1 120 ? 2.936 -1.036 -6.179 1.00 94.56 120 PRO A C 1
ATOM 901 O O . PRO A 1 120 ? 2.336 -0.740 -5.147 1.00 94.56 120 PRO A O 1
ATOM 904 N N . LEU A 1 121 ? 4.168 -0.604 -6.431 1.00 93.81 121 LEU A N 1
ATOM 905 C CA . LEU A 1 121 ? 4.851 0.381 -5.598 1.00 93.81 121 LEU A CA 1
ATOM 906 C C . LEU A 1 121 ? 4.540 1.807 -6.064 1.00 93.81 121 LEU A C 1
ATOM 908 O O . LEU A 1 121 ? 4.564 2.735 -5.257 1.00 93.81 121 LEU A O 1
ATOM 912 N N . PHE A 1 122 ? 4.254 1.995 -7.354 1.00 97.12 122 PHE A N 1
ATOM 913 C CA . PHE A 1 122 ? 4.091 3.310 -7.967 1.00 97.12 122 PHE A CA 1
ATOM 914 C C . PHE A 1 122 ? 3.029 3.305 -9.070 1.00 97.12 122 PHE A C 1
ATOM 916 O O . PHE A 1 122 ? 2.765 2.269 -9.688 1.00 97.12 122 PHE A O 1
ATOM 923 N N . LEU A 1 123 ? 2.427 4.470 -9.308 1.00 97.50 123 LEU A N 1
ATOM 924 C CA . LEU A 1 123 ? 1.452 4.694 -10.375 1.00 97.50 123 LEU A CA 1
ATOM 925 C C . LEU A 1 123 ? 1.879 5.855 -11.267 1.00 97.50 123 LEU A C 1
ATOM 927 O O . LEU A 1 123 ? 2.357 6.882 -10.783 1.00 97.50 123 LEU A O 1
ATOM 931 N N . SER A 1 124 ? 1.611 5.730 -12.562 1.00 97.62 124 SER A N 1
ATOM 932 C CA . SER A 1 124 ? 1.752 6.841 -13.501 1.00 97.62 124 SER A CA 1
ATOM 933 C C . SER A 1 124 ? 0.624 6.869 -14.519 1.00 97.62 124 SER A C 1
ATOM 935 O O . SER A 1 124 ? 0.111 5.832 -14.941 1.00 97.62 124 SER A O 1
ATOM 937 N N . VAL A 1 125 ? 0.273 8.077 -14.955 1.00 97.06 125 VAL A N 1
ATOM 938 C CA . VAL A 1 125 ? -0.542 8.299 -16.150 1.00 97.06 125 VAL A CA 1
ATOM 939 C C . VAL A 1 125 ? 0.310 9.070 -17.149 1.00 97.06 125 VAL A C 1
ATOM 941 O O . VAL A 1 125 ? 0.606 10.254 -16.954 1.00 97.06 125 VAL A O 1
ATOM 944 N N . THR A 1 126 ? 0.715 8.392 -18.218 1.00 94.00 126 THR A N 1
ATOM 945 C CA . THR A 1 126 ? 1.738 8.879 -19.146 1.00 94.00 126 THR A CA 1
ATOM 946 C C . THR A 1 126 ? 1.175 8.942 -20.553 1.00 94.00 126 THR A C 1
ATOM 948 O O . THR A 1 126 ? 0.566 8.000 -21.043 1.00 94.00 126 THR A O 1
ATOM 951 N N . ARG A 1 127 ? 1.388 10.065 -21.243 1.00 92.50 127 ARG A N 1
ATOM 952 C CA . ARG A 1 127 ? 1.149 10.132 -22.687 1.00 92.50 127 ARG A CA 1
ATOM 953 C C . ARG A 1 127 ? 2.395 9.635 -23.415 1.00 92.50 127 ARG A C 1
ATOM 955 O O . ARG A 1 127 ? 3.460 10.229 -23.247 1.00 92.50 127 ARG A O 1
ATOM 962 N N . THR A 1 128 ? 2.256 8.596 -24.232 1.00 87.12 128 THR A N 1
ATOM 963 C CA . THR A 1 128 ? 3.378 7.996 -24.964 1.00 87.12 128 THR A CA 1
ATOM 964 C C . THR A 1 128 ? 3.937 8.939 -26.030 1.00 87.12 128 THR A C 1
ATOM 966 O O . THR A 1 128 ? 3.238 9.822 -26.546 1.00 87.12 128 THR A O 1
ATOM 969 N N . ARG A 1 129 ? 5.230 8.787 -26.341 1.00 83.31 129 ARG A N 1
ATOM 970 C CA . ARG A 1 129 ? 5.953 9.606 -27.327 1.00 83.31 129 ARG A CA 1
ATOM 971 C C . ARG A 1 129 ? 5.771 9.033 -28.742 1.00 83.31 129 ARG A C 1
ATOM 973 O O . ARG A 1 129 ? 5.638 7.830 -28.918 1.00 83.31 129 ARG A O 1
ATOM 980 N N . GLY A 1 130 ? 5.818 9.899 -29.756 1.00 79.19 130 GLY A N 1
ATOM 981 C CA . GLY A 1 130 ? 5.877 9.494 -31.168 1.00 79.19 130 GLY A CA 1
ATOM 982 C C . GLY A 1 130 ? 4.527 9.303 -31.889 1.00 79.19 130 GLY A C 1
ATOM 983 O O . GLY A 1 130 ? 3.462 9.637 -31.357 1.00 79.19 130 GLY A O 1
ATOM 984 N N . PRO A 1 131 ? 4.558 8.838 -33.155 1.00 73.75 131 PRO A N 1
ATOM 985 C CA . PRO A 1 131 ? 3.359 8.580 -33.954 1.00 73.75 131 PRO A CA 1
ATOM 986 C C . PRO A 1 131 ? 2.498 7.475 -33.327 1.00 73.75 131 PRO A C 1
ATOM 988 O O . PRO A 1 131 ? 3.010 6.408 -33.014 1.00 73.75 131 PRO A O 1
ATOM 991 N N . GLY A 1 132 ? 1.192 7.711 -33.172 1.00 76.06 132 GLY A N 1
ATOM 992 C CA . GLY A 1 132 ? 0.303 6.777 -32.459 1.00 76.06 132 GLY A CA 1
ATOM 993 C C . GLY A 1 132 ? 0.225 7.006 -30.944 1.00 76.06 132 GLY A C 1
ATOM 994 O O . GLY A 1 132 ? -0.288 6.149 -30.235 1.00 76.06 132 GLY A O 1
ATOM 995 N N . SER A 1 133 ? 0.695 8.167 -30.462 1.00 85.81 133 SER A N 1
ATOM 996 C CA . SER A 1 133 ? 0.611 8.589 -29.056 1.00 85.81 133 SER A CA 1
ATOM 997 C C . SER A 1 133 ? -0.770 8.338 -28.437 1.00 85.81 133 SER A C 1
ATOM 999 O O . SER A 1 133 ? -1.799 8.831 -28.913 1.00 85.81 133 SER A O 1
ATOM 1001 N N . HIS A 1 134 ? -0.753 7.613 -27.329 1.00 92.38 134 HIS A N 1
ATOM 1002 C CA . HIS A 1 134 ? -1.890 7.230 -26.505 1.00 92.38 134 HIS A CA 1
ATOM 1003 C C . HIS A 1 134 ? -1.552 7.508 -25.032 1.00 92.38 134 HIS A C 1
ATOM 1005 O O . HIS A 1 134 ? -0.550 8.156 -24.726 1.00 92.38 134 HIS A O 1
ATOM 1011 N N . ILE A 1 135 ? -2.439 7.126 -24.121 1.00 95.44 135 ILE A N 1
ATOM 1012 C CA . ILE A 1 135 ? -2.276 7.309 -22.682 1.00 95.44 135 ILE A CA 1
ATOM 1013 C C . ILE A 1 135 ? -2.144 5.939 -22.032 1.00 95.44 135 ILE A C 1
ATOM 1015 O O . ILE A 1 135 ? -3.120 5.187 -21.987 1.00 95.44 135 ILE A O 1
ATOM 1019 N N . ASP A 1 136 ? -0.979 5.694 -21.456 1.00 95.25 136 ASP A N 1
ATOM 1020 C CA . ASP A 1 136 ? -0.746 4.557 -20.585 1.00 95.25 136 ASP A CA 1
ATOM 1021 C C . ASP A 1 136 ? -1.115 4.924 -19.160 1.00 95.25 136 ASP A C 1
ATOM 1023 O O . ASP A 1 136 ? -0.699 5.947 -18.606 1.00 95.25 136 ASP A O 1
ATOM 1027 N N . VAL A 1 137 ? -1.944 4.075 -18.573 1.00 97.62 137 VAL A N 1
ATOM 1028 C CA . VAL A 1 137 ? -2.165 4.033 -17.138 1.00 97.62 137 VAL A CA 1
ATOM 1029 C C . VAL A 1 137 ? -1.337 2.877 -16.612 1.00 97.62 137 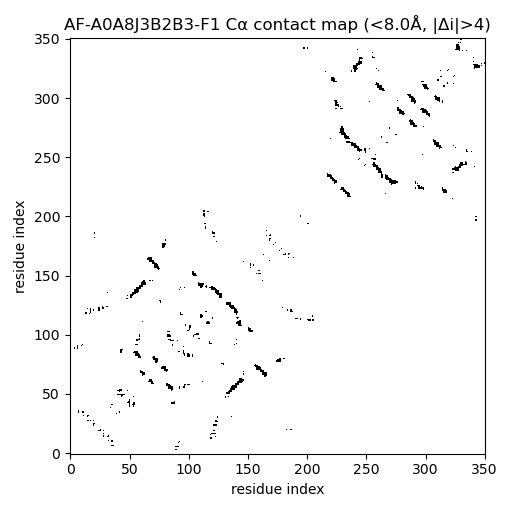VAL A C 1
ATOM 1031 O O . VAL A 1 137 ? -1.727 1.726 -16.788 1.00 97.62 137 VAL A O 1
ATOM 1034 N N . THR A 1 138 ? -0.202 3.177 -15.989 1.00 98.19 138 THR A N 1
ATOM 1035 C CA . THR A 1 138 ? 0.804 2.164 -15.662 1.00 98.19 138 THR A CA 1
ATOM 1036 C C . THR A 1 138 ? 0.855 1.896 -14.167 1.00 98.19 138 THR A C 1
ATOM 1038 O O . THR A 1 138 ? 1.005 2.815 -13.356 1.00 98.19 138 THR A O 1
ATOM 1041 N N . MET A 1 139 ? 0.762 0.618 -13.802 1.00 98.12 139 MET A N 1
ATOM 1042 C CA . MET A 1 139 ? 1.027 0.122 -12.450 1.00 98.12 139 MET A CA 1
ATOM 1043 C C . MET A 1 139 ? 2.429 -0.486 -12.396 1.00 98.12 139 MET A C 1
ATOM 1045 O O . MET A 1 139 ? 2.744 -1.375 -13.181 1.00 98.12 139 MET A O 1
ATOM 1049 N N . TRP A 1 140 ? 3.271 -0.004 -11.482 1.00 98.12 140 TRP A N 1
ATOM 1050 C CA . TRP A 1 140 ? 4.685 -0.374 -11.418 1.00 98.12 140 TRP A CA 1
ATOM 1051 C C . TRP A 1 140 ? 4.901 -1.393 -10.303 1.00 98.12 140 TRP A C 1
ATOM 1053 O O . TRP A 1 140 ? 4.804 -1.056 -9.119 1.00 98.12 140 TRP A O 1
ATOM 1063 N N . PHE A 1 141 ? 5.199 -2.631 -10.670 1.00 97.12 141 PHE A N 1
ATOM 1064 C CA . PHE A 1 141 ? 5.472 -3.727 -9.747 1.00 97.12 141 PHE A CA 1
ATOM 1065 C C . PHE A 1 141 ? 6.972 -3.925 -9.566 1.00 97.12 141 PHE A C 1
ATOM 1067 O O . PHE A 1 141 ? 7.746 -3.696 -10.491 1.00 97.12 141 PHE A O 1
ATOM 1074 N N . VAL A 1 142 ? 7.390 -4.363 -8.378 1.00 96.38 142 VAL A N 1
ATOM 1075 C CA . VAL A 1 142 ? 8.805 -4.638 -8.094 1.00 96.38 142 VAL A CA 1
ATOM 1076 C C . VAL A 1 142 ? 9.004 -6.139 -7.989 1.00 96.38 142 VAL A C 1
ATOM 1078 O O . VAL A 1 142 ? 8.357 -6.804 -7.183 1.00 96.38 142 VAL A O 1
ATOM 1081 N N . LEU A 1 143 ? 9.911 -6.669 -8.793 1.00 94.69 143 LEU A N 1
ATOM 1082 C CA . LEU A 1 143 ? 10.255 -8.081 -8.843 1.00 94.69 143 LEU A CA 1
ATOM 1083 C C . LEU A 1 143 ? 11.678 -8.282 -8.320 1.00 94.69 143 LEU A C 1
ATOM 1085 O O . LEU A 1 143 ? 12.534 -7.410 -8.473 1.00 94.69 143 LEU A O 1
ATOM 1089 N N . THR A 1 144 ? 11.948 -9.430 -7.706 1.00 90.44 144 THR A N 1
ATOM 1090 C CA . THR A 1 144 ? 13.324 -9.808 -7.374 1.00 90.44 144 THR A CA 1
ATOM 1091 C C . THR A 1 144 ? 14.068 -10.136 -8.660 1.00 90.44 144 THR A C 1
ATOM 1093 O O . THR A 1 144 ? 13.597 -10.933 -9.469 1.00 90.44 144 THR A O 1
ATOM 1096 N N . GLY A 1 145 ? 15.237 -9.528 -8.834 1.00 89.25 145 GLY A N 1
ATOM 1097 C CA . GLY A 1 145 ? 16.156 -9.835 -9.915 1.00 89.25 145 GLY A CA 1
ATOM 1098 C C . GLY A 1 145 ? 17.530 -10.226 -9.386 1.00 89.25 145 GLY A C 1
ATOM 1099 O O . GLY A 1 145 ? 17.897 -9.916 -8.254 1.00 89.25 145 GLY A O 1
ATOM 1100 N N . ASP A 1 146 ? 18.279 -10.911 -10.236 1.00 87.19 146 ASP A N 1
ATOM 1101 C CA . ASP A 1 146 ? 19.699 -11.187 -10.062 1.00 87.19 146 ASP A CA 1
ATOM 1102 C C . ASP A 1 146 ? 20.384 -10.716 -11.342 1.00 87.19 146 ASP A C 1
ATOM 1104 O O . ASP A 1 146 ? 20.045 -11.167 -12.442 1.00 87.19 146 ASP A O 1
ATOM 1108 N N . ARG A 1 147 ? 21.318 -9.775 -11.199 1.00 88.44 147 ARG A N 1
ATOM 1109 C CA . ARG A 1 147 ? 21.989 -9.148 -12.343 1.00 88.44 147 ARG A CA 1
ATOM 1110 C C . ARG A 1 147 ? 22.841 -10.102 -13.176 1.00 88.44 147 ARG A C 1
ATOM 1112 O O . ARG A 1 147 ? 23.147 -9.778 -14.323 1.00 88.44 147 ARG A O 1
ATOM 1119 N N . ASP A 1 148 ? 23.205 -11.250 -12.614 1.00 85.81 148 ASP A N 1
ATOM 1120 C CA . ASP A 1 148 ? 23.978 -12.286 -13.289 1.00 85.81 148 ASP A CA 1
ATOM 1121 C C . ASP A 1 148 ? 23.076 -13.317 -13.992 1.00 85.81 148 ASP A C 1
ATOM 1123 O O . ASP A 1 148 ? 23.571 -14.172 -14.733 1.00 85.81 148 ASP A O 1
ATOM 1127 N N . THR A 1 149 ? 21.750 -13.232 -13.811 1.00 82.75 149 THR A N 1
ATOM 1128 C CA . THR A 1 149 ? 20.793 -14.088 -14.521 1.00 82.75 149 THR A CA 1
ATOM 1129 C C . THR A 1 149 ? 20.775 -13.735 -16.009 1.00 82.75 149 THR A C 1
ATOM 1131 O O . THR A 1 149 ? 20.463 -12.596 -16.367 1.00 82.75 149 THR A O 1
ATOM 1134 N N . PRO A 1 150 ? 21.066 -14.694 -16.909 1.00 79.44 150 PRO A N 1
ATOM 1135 C CA . PRO A 1 150 ? 20.959 -14.465 -18.341 1.00 79.44 150 PRO A CA 1
ATOM 1136 C C . PRO A 1 150 ? 19.517 -14.140 -18.732 1.00 79.44 150 PRO A C 1
ATOM 1138 O O . PRO A 1 150 ? 18.596 -14.872 -18.375 1.00 79.44 150 PRO A O 1
ATOM 1141 N N . MET A 1 151 ? 19.338 -13.073 -19.504 1.00 82.44 151 MET A N 1
ATOM 1142 C CA . MET A 1 151 ? 18.037 -12.650 -20.017 1.00 82.44 151 MET A CA 1
ATOM 1143 C C . MET A 1 151 ? 17.990 -12.790 -21.529 1.00 82.44 151 MET A C 1
ATOM 1145 O O . MET A 1 151 ? 18.980 -12.546 -22.224 1.00 82.44 151 MET A O 1
ATOM 1149 N N . THR A 1 152 ? 16.819 -13.164 -22.032 1.00 75.50 152 THR A N 1
ATOM 1150 C CA . THR A 1 152 ? 16.556 -13.269 -23.466 1.00 75.50 152 THR A CA 1
ATOM 1151 C C . THR A 1 152 ? 15.543 -12.189 -23.820 1.00 75.50 152 THR A C 1
ATOM 1153 O O . THR A 1 152 ? 14.349 -12.429 -23.729 1.00 75.50 152 THR A O 1
ATOM 1156 N N . GLY A 1 153 ? 16.019 -10.984 -24.142 1.00 73.00 153 GLY A N 1
ATOM 1157 C CA . GLY A 1 153 ? 15.147 -9.878 -24.552 1.00 73.00 153 GLY A CA 1
ATOM 1158 C C . GLY A 1 153 ? 14.600 -10.070 -25.970 1.00 73.00 153 GLY A C 1
ATOM 1159 O O . GLY A 1 153 ? 15.328 -10.572 -26.833 1.00 73.00 153 GLY A O 1
ATOM 1160 N N . ASP A 1 154 ? 13.363 -9.639 -26.243 1.00 78.06 154 ASP A N 1
ATOM 1161 C CA . ASP A 1 154 ? 12.855 -9.545 -27.622 1.00 78.06 154 ASP A CA 1
ATOM 1162 C C . ASP A 1 154 ? 13.584 -8.410 -28.376 1.00 78.06 154 ASP A C 1
ATOM 1164 O O . ASP A 1 154 ? 13.401 -7.229 -28.054 1.00 78.06 154 ASP A O 1
ATOM 1168 N N . PRO A 1 155 ? 14.386 -8.718 -29.416 1.00 78.56 155 PRO A N 1
ATOM 1169 C CA . PRO A 1 155 ? 15.117 -7.702 -30.173 1.00 78.56 155 PRO A CA 1
ATOM 1170 C C . PRO A 1 155 ? 14.207 -6.761 -30.982 1.00 78.56 155 PRO A C 1
ATOM 1172 O O . PRO A 1 155 ? 14.684 -5.762 -31.519 1.00 78.56 155 PRO A O 1
ATOM 1175 N N . ASN A 1 156 ? 12.913 -7.073 -31.121 1.00 80.75 156 ASN A N 1
ATOM 1176 C CA . ASN A 1 156 ? 11.941 -6.186 -31.762 1.00 80.75 156 ASN A CA 1
ATOM 1177 C C . ASN A 1 156 ? 11.388 -5.123 -30.806 1.00 80.75 156 ASN A C 1
ATOM 1179 O O . ASN A 1 156 ? 10.786 -4.146 -31.265 1.00 80.75 156 ASN A O 1
ATOM 1183 N N . GLU A 1 157 ? 11.565 -5.312 -29.500 1.00 80.75 157 GLU A N 1
ATOM 1184 C CA . GLU A 1 157 ? 10.994 -4.452 -28.469 1.00 80.75 157 GLU A CA 1
ATOM 1185 C C . GLU A 1 157 ? 12.054 -3.570 -27.812 1.00 80.75 157 GLU A C 1
ATOM 1187 O O . GLU A 1 157 ? 11.861 -2.354 -27.677 1.00 80.75 157 GLU A O 1
ATOM 1192 N N . PHE A 1 158 ? 13.228 -4.145 -27.541 1.00 86.94 158 PHE A N 1
ATOM 1193 C CA . PHE A 1 158 ? 14.338 -3.453 -26.895 1.00 86.94 158 PHE A CA 1
ATOM 1194 C C . PHE A 1 158 ? 15.609 -3.548 -27.739 1.00 86.94 158 PHE A C 1
ATOM 1196 O O . PHE A 1 158 ? 16.000 -4.623 -28.191 1.00 86.94 158 PHE A O 1
ATOM 1203 N N . ALA A 1 159 ? 16.292 -2.417 -27.920 1.00 87.00 159 ALA A N 1
ATOM 1204 C CA . ALA A 1 159 ? 17.604 -2.385 -28.563 1.00 87.00 159 ALA A CA 1
ATOM 1205 C C . ALA A 1 159 ? 18.678 -3.042 -27.681 1.00 87.00 159 ALA A C 1
ATOM 1207 O O . ALA A 1 159 ? 19.631 -3.634 -28.189 1.00 87.00 159 ALA A O 1
ATOM 1208 N N . GLN A 1 160 ? 18.525 -2.920 -26.362 1.00 89.00 160 GLN A N 1
ATOM 1209 C CA . GLN A 1 160 ? 19.418 -3.478 -25.354 1.00 89.00 160 GLN A CA 1
ATOM 1210 C C . GLN A 1 160 ? 18.745 -3.475 -23.975 1.00 89.00 160 GLN A C 1
ATOM 1212 O O . GLN A 1 160 ? 17.804 -2.721 -23.722 1.00 89.00 160 GLN A O 1
ATOM 1217 N N . THR A 1 161 ? 19.276 -4.295 -23.072 1.00 90.12 161 THR A N 1
ATOM 1218 C CA . THR A 1 161 ? 18.905 -4.353 -21.654 1.00 90.12 161 THR A CA 1
ATOM 1219 C C . THR A 1 161 ? 20.132 -4.024 -20.812 1.00 90.12 161 THR A C 1
ATOM 1221 O O . THR A 1 161 ? 21.223 -4.517 -21.114 1.00 90.12 161 THR A O 1
ATOM 1224 N N . ALA A 1 162 ? 19.982 -3.239 -19.749 1.00 91.19 162 ALA A N 1
ATOM 1225 C CA . ALA A 1 162 ? 21.095 -2.910 -18.867 1.00 91.19 162 ALA A CA 1
ATOM 1226 C C . ALA A 1 162 ? 20.646 -2.736 -17.415 1.00 91.19 162 ALA A C 1
ATOM 1228 O O . ALA A 1 162 ? 19.518 -2.339 -17.126 1.00 91.19 162 ALA A O 1
ATOM 1229 N N . TRP A 1 163 ? 21.569 -3.043 -16.506 1.00 93.38 163 TRP A N 1
ATOM 1230 C CA . TRP A 1 163 ? 21.411 -2.819 -15.076 1.00 93.38 163 TRP A CA 1
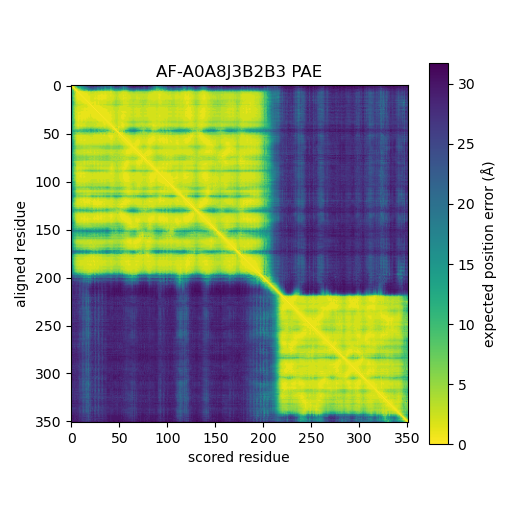ATOM 1231 C C . TRP A 1 163 ? 22.027 -1.482 -14.699 1.00 93.38 163 TRP A C 1
ATOM 1233 O O . TRP A 1 163 ? 23.203 -1.250 -14.985 1.00 93.38 163 TRP A O 1
ATOM 1243 N N . PHE A 1 164 ? 21.254 -0.653 -14.010 1.00 93.56 164 PHE A N 1
ATOM 1244 C CA . PHE A 1 164 ? 21.699 0.642 -13.514 1.00 93.56 164 PHE A CA 1
ATOM 1245 C C . PHE A 1 164 ? 21.465 0.725 -12.016 1.00 93.56 164 PHE A C 1
ATOM 1247 O O . PHE A 1 164 ? 20.400 0.354 -11.520 1.00 93.56 164 PHE A O 1
ATOM 1254 N N . THR A 1 165 ? 22.453 1.226 -11.289 1.00 92.75 165 THR A N 1
ATOM 1255 C CA . THR A 1 165 ? 22.296 1.533 -9.869 1.00 92.75 165 THR A CA 1
ATOM 1256 C C . THR A 1 165 ? 21.278 2.658 -9.686 1.00 92.75 165 THR A C 1
ATOM 1258 O O . THR A 1 165 ? 21.128 3.539 -10.537 1.00 92.75 165 THR A O 1
ATOM 1261 N N . LEU A 1 166 ? 20.587 2.664 -8.545 1.00 89.19 166 LEU A N 1
ATOM 1262 C CA . LEU A 1 166 ? 19.633 3.735 -8.228 1.00 89.19 166 LEU A CA 1
ATOM 1263 C C . LEU A 1 166 ? 20.300 5.125 -8.213 1.00 89.19 166 LEU A C 1
ATOM 1265 O O . LEU A 1 166 ? 19.668 6.110 -8.588 1.00 89.19 166 LEU A O 1
ATOM 1269 N N . ASP A 1 167 ? 21.577 5.200 -7.831 1.00 84.88 167 ASP A N 1
ATOM 1270 C CA . ASP A 1 167 ? 22.344 6.450 -7.807 1.00 84.88 167 ASP A CA 1
ATOM 1271 C C . ASP A 1 167 ? 22.738 6.930 -9.214 1.00 84.88 167 ASP A C 1
ATOM 1273 O O . ASP A 1 167 ? 22.703 8.133 -9.473 1.00 84.88 167 ASP A O 1
ATOM 1277 N N . GLU A 1 168 ? 23.064 6.018 -10.140 1.00 89.38 168 GLU A N 1
ATOM 1278 C CA . GLU A 1 168 ? 23.295 6.364 -11.552 1.00 89.38 168 GLU A CA 1
ATOM 1279 C C . GLU A 1 168 ? 22.040 6.975 -12.172 1.00 89.38 168 GLU A C 1
ATOM 1281 O O . GLU A 1 168 ? 22.115 8.043 -12.776 1.00 89.38 168 GLU A O 1
ATOM 1286 N N . ILE A 1 169 ? 20.882 6.342 -11.962 1.00 88.44 169 ILE A N 1
ATOM 1287 C CA . ILE A 1 169 ? 19.606 6.827 -12.500 1.00 88.44 169 ILE A CA 1
ATOM 1288 C C . ILE A 1 169 ? 19.232 8.186 -11.898 1.00 88.44 169 ILE A C 1
ATOM 1290 O O . ILE A 1 169 ? 18.748 9.069 -12.603 1.00 88.44 169 ILE A O 1
ATOM 1294 N N . ALA A 1 170 ? 19.468 8.389 -10.599 1.00 81.75 170 ALA A N 1
ATOM 1295 C CA . ALA A 1 170 ? 19.198 9.667 -9.943 1.00 81.75 170 ALA A CA 1
ATOM 1296 C C . ALA A 1 170 ? 20.042 10.829 -10.508 1.00 81.75 170 ALA A C 1
ATOM 1298 O O . ALA A 1 170 ? 19.669 11.992 -10.341 1.00 81.75 170 ALA A O 1
ATOM 1299 N N . ALA A 1 171 ? 21.163 10.526 -11.171 1.00 83.19 171 ALA A N 1
ATOM 1300 C CA . ALA A 1 171 ? 22.045 11.503 -11.802 1.00 83.19 171 ALA A CA 1
ATOM 1301 C C . ALA A 1 171 ? 21.726 11.773 -13.287 1.00 83.19 171 ALA A C 1
ATOM 1303 O O . ALA A 1 171 ? 22.345 12.665 -13.874 1.00 83.19 171 ALA A O 1
ATOM 1304 N N . TRP A 1 172 ? 20.796 11.031 -13.897 1.00 84.06 172 TRP A N 1
ATOM 1305 C CA . TRP A 1 172 ? 20.439 11.169 -15.312 1.00 84.06 172 TRP A CA 1
ATOM 1306 C C . TRP A 1 172 ? 19.767 12.497 -15.653 1.00 84.06 172 TRP A C 1
ATOM 1308 O O . TRP A 1 172 ? 19.071 13.114 -14.838 1.00 84.06 172 TRP A O 1
ATOM 1318 N N . ALA A 1 173 ? 19.933 12.915 -16.908 1.00 73.19 173 ALA A N 1
ATOM 1319 C CA . ALA A 1 173 ? 19.134 13.998 -17.464 1.00 73.19 173 ALA A CA 1
ATOM 1320 C C . ALA A 1 173 ? 17.683 13.537 -17.704 1.00 73.19 173 ALA A C 1
ATOM 1322 O O . ALA A 1 173 ? 17.399 12.365 -17.947 1.00 73.19 173 ALA A O 1
ATOM 1323 N N . THR A 1 174 ? 16.728 14.472 -17.640 1.00 67.06 174 THR A N 1
ATOM 1324 C CA . THR A 1 174 ? 15.282 14.168 -17.680 1.00 67.06 174 THR A CA 1
ATOM 1325 C C . THR A 1 174 ? 14.783 13.538 -18.986 1.00 67.06 174 THR A C 1
ATOM 1327 O O . THR A 1 174 ? 13.641 13.087 -19.047 1.00 67.06 174 THR A O 1
ATOM 1330 N N . ASP A 1 175 ? 15.585 13.552 -20.046 1.00 73.88 175 ASP A N 1
ATOM 1331 C CA . ASP A 1 175 ? 15.256 13.019 -21.366 1.00 73.88 175 ASP A CA 1
ATOM 1332 C C . ASP A 1 175 ? 15.870 11.641 -21.659 1.00 73.88 175 ASP A C 1
ATOM 1334 O O . ASP A 1 175 ? 15.439 11.001 -22.619 1.00 73.88 175 ASP A O 1
ATOM 1338 N N . GLU A 1 176 ? 16.786 11.150 -20.818 1.00 76.19 176 GLU A N 1
ATOM 1339 C CA . GLU A 1 176 ? 17.457 9.852 -20.992 1.00 76.19 176 GLU A CA 1
ATOM 1340 C C . GLU A 1 176 ? 16.538 8.655 -20.683 1.00 76.19 176 GLU A C 1
ATOM 1342 O O . GLU A 1 176 ? 16.773 7.544 -21.163 1.00 76.19 176 GLU A O 1
ATOM 1347 N N . SER A 1 177 ? 15.455 8.873 -19.928 1.00 88.69 177 SER A N 1
ATOM 1348 C CA . SER A 1 177 ? 14.539 7.818 -19.480 1.00 88.69 177 SER A CA 1
ATOM 1349 C C . SER A 1 177 ? 13.062 8.224 -19.506 1.00 88.69 177 SER A C 1
ATOM 1351 O O . SER A 1 177 ? 12.707 9.371 -19.812 1.00 88.69 177 SER A O 1
ATOM 1353 N N . ASP A 1 178 ? 12.181 7.265 -19.205 1.00 90.50 178 ASP A N 1
ATOM 1354 C CA . ASP A 1 178 ? 10.778 7.537 -18.897 1.00 90.50 178 ASP A CA 1
ATOM 1355 C C . ASP A 1 178 ? 10.687 8.652 -17.833 1.00 90.50 178 ASP A C 1
ATOM 1357 O O . ASP A 1 178 ? 11.383 8.604 -16.815 1.00 90.50 178 ASP A O 1
ATOM 1361 N N . PRO A 1 179 ? 9.834 9.675 -18.032 1.00 89.94 179 PRO A N 1
ATOM 1362 C CA . PRO A 1 179 ? 9.804 10.852 -17.163 1.00 89.94 179 PRO A CA 1
ATOM 1363 C C . PRO A 1 179 ? 9.429 10.549 -15.702 1.00 89.94 179 PRO A C 1
ATOM 1365 O O . PRO A 1 179 ? 9.612 11.406 -14.834 1.00 89.94 179 PRO A O 1
ATOM 1368 N N . HIS A 1 180 ? 8.889 9.365 -15.411 1.00 93.31 180 HIS A N 1
ATOM 1369 C CA . HIS A 1 180 ? 8.535 8.935 -14.064 1.00 93.31 180 HIS A CA 1
ATOM 1370 C C . HIS A 1 180 ? 9.652 8.161 -13.353 1.00 93.31 180 HIS A C 1
ATOM 1372 O O . HIS A 1 180 ? 9.584 8.020 -12.130 1.00 93.31 180 HIS A O 1
ATOM 1378 N N . ILE A 1 181 ? 10.704 7.733 -14.060 1.00 92.56 181 ILE A N 1
ATOM 1379 C CA . ILE A 1 181 ? 11.808 6.949 -13.489 1.00 92.56 181 ILE A CA 1
ATOM 1380 C C . ILE A 1 181 ? 12.474 7.629 -12.285 1.00 92.56 181 ILE A C 1
ATOM 1382 O O . ILE A 1 181 ? 12.589 6.970 -11.251 1.00 92.56 181 ILE A O 1
ATOM 1386 N N . PRO A 1 182 ? 12.840 8.927 -12.316 1.00 89.88 182 PRO A N 1
ATOM 1387 C CA . PRO A 1 182 ? 13.472 9.564 -11.158 1.00 89.88 182 PRO A CA 1
ATOM 1388 C C . PRO A 1 182 ? 12.590 9.544 -9.899 1.00 89.88 182 PRO A C 1
ATOM 1390 O O . PRO A 1 182 ? 13.077 9.356 -8.785 1.00 89.88 182 PRO A O 1
ATOM 1393 N N . ARG A 1 183 ? 11.270 9.693 -10.074 1.00 92.69 183 ARG A N 1
ATOM 1394 C CA . ARG A 1 183 ? 10.288 9.656 -8.978 1.00 92.69 183 ARG A CA 1
ATOM 1395 C C . ARG A 1 183 ? 10.130 8.236 -8.448 1.00 92.69 183 ARG A C 1
ATOM 1397 O O . ARG A 1 183 ? 10.216 8.011 -7.244 1.00 92.69 183 ARG A O 1
ATOM 1404 N N . PHE A 1 184 ? 9.984 7.270 -9.350 1.00 94.31 184 PHE A N 1
ATOM 1405 C CA . PHE A 1 184 ? 9.949 5.860 -8.990 1.00 94.31 184 PHE A CA 1
ATOM 1406 C C . PHE A 1 184 ? 11.207 5.447 -8.207 1.00 94.31 184 PHE A C 1
ATOM 1408 O O . PHE A 1 184 ? 11.084 4.850 -7.140 1.00 94.31 184 PHE A O 1
ATOM 1415 N N . VAL A 1 185 ? 12.403 5.821 -8.676 1.00 92.19 185 VAL A N 1
ATOM 1416 C CA . VAL A 1 185 ? 13.678 5.524 -8.006 1.00 92.19 185 VAL A CA 1
ATOM 1417 C C . VAL A 1 185 ? 13.733 6.140 -6.612 1.00 92.19 185 VAL A C 1
ATOM 1419 O O . VAL A 1 185 ? 14.073 5.436 -5.664 1.00 92.19 185 VAL A O 1
ATOM 1422 N N . ALA A 1 186 ? 13.327 7.401 -6.444 1.00 87.00 186 ALA A N 1
ATOM 1423 C CA . ALA A 1 186 ? 13.271 8.029 -5.124 1.00 87.00 186 ALA A CA 1
ATOM 1424 C C . ALA A 1 186 ? 12.328 7.275 -4.165 1.00 87.00 186 ALA A C 1
ATOM 1426 O O . ALA A 1 186 ? 12.666 7.037 -2.999 1.00 87.00 186 ALA A O 1
ATOM 1427 N N . LYS A 1 187 ? 11.158 6.843 -4.656 1.00 89.94 187 LYS A N 1
ATOM 1428 C CA . LYS A 1 187 ? 10.204 6.042 -3.877 1.00 89.94 187 LYS A CA 1
ATOM 1429 C C . LYS A 1 187 ? 10.766 4.663 -3.523 1.00 89.94 187 LYS A C 1
ATOM 1431 O O . LYS A 1 187 ? 10.653 4.232 -2.375 1.00 89.94 187 LYS A O 1
ATOM 1436 N N . LEU A 1 188 ? 11.415 4.002 -4.479 1.00 90.88 188 LEU A N 1
ATOM 1437 C CA . LEU A 1 188 ? 12.058 2.702 -4.314 1.00 90.88 188 LEU A CA 1
ATOM 1438 C C . LEU A 1 188 ? 13.214 2.760 -3.308 1.00 90.88 188 LEU A C 1
ATOM 1440 O O . LEU A 1 188 ? 13.272 1.923 -2.411 1.00 90.88 188 LEU A O 1
ATOM 1444 N N . GLN A 1 189 ? 14.079 3.775 -3.381 1.00 86.12 189 GLN A N 1
ATOM 1445 C CA . GLN A 1 189 ? 15.141 4.014 -2.396 1.00 86.12 189 GLN A CA 1
ATOM 1446 C C . GLN A 1 189 ? 14.568 4.185 -0.985 1.00 86.12 189 GLN A C 1
ATOM 1448 O O . GLN A 1 189 ? 15.083 3.600 -0.032 1.00 86.12 189 GLN A O 1
ATOM 1453 N N . GLY A 1 190 ? 13.477 4.945 -0.843 1.00 80.00 190 GLY A N 1
ATOM 1454 C CA . GLY A 1 190 ? 12.773 5.098 0.431 1.00 80.00 190 GLY A CA 1
ATOM 1455 C C . GLY A 1 190 ? 12.243 3.767 0.973 1.00 80.00 190 GLY A C 1
ATOM 1456 O O . GLY A 1 190 ? 12.447 3.453 2.148 1.00 80.00 190 GLY A O 1
ATOM 1457 N N . ALA A 1 191 ? 11.618 2.963 0.111 1.00 80.25 191 ALA A N 1
ATOM 1458 C CA . ALA A 1 191 ? 11.065 1.659 0.468 1.00 80.25 191 ALA A CA 1
ATOM 1459 C C . ALA A 1 191 ? 12.155 0.629 0.827 1.00 80.25 191 ALA A C 1
ATOM 1461 O O . ALA A 1 191 ? 12.025 -0.089 1.817 1.00 80.25 191 ALA A O 1
ATOM 1462 N N . LEU A 1 192 ? 13.273 0.607 0.097 1.00 78.44 192 LEU A N 1
ATOM 1463 C CA . LEU A 1 192 ? 14.443 -0.225 0.398 1.00 78.44 192 LEU A CA 1
ATOM 1464 C C . LEU A 1 192 ? 15.123 0.185 1.699 1.00 78.44 192 LEU A C 1
ATOM 1466 O O . LEU A 1 192 ? 15.415 -0.663 2.538 1.00 78.44 192 LEU A O 1
ATOM 1470 N N . ALA A 1 193 ? 15.350 1.485 1.900 1.00 69.88 193 ALA A N 1
ATOM 1471 C CA . ALA A 1 193 ? 15.936 1.996 3.133 1.00 69.88 193 ALA A CA 1
ATOM 1472 C C . ALA A 1 193 ? 15.061 1.654 4.345 1.00 69.88 193 ALA A C 1
ATOM 1474 O O . ALA A 1 193 ? 15.584 1.377 5.425 1.00 69.88 193 ALA A O 1
ATOM 1475 N N . PHE A 1 194 ? 13.740 1.651 4.166 1.00 61.97 194 PHE A N 1
ATOM 1476 C CA . PHE A 1 194 ? 12.799 1.159 5.160 1.00 61.97 194 PHE A CA 1
ATOM 1477 C C . PHE A 1 194 ? 12.958 -0.358 5.376 1.00 61.97 194 PHE A C 1
ATOM 1479 O O . PHE A 1 194 ? 13.250 -0.785 6.492 1.00 61.97 194 PHE A O 1
ATOM 1486 N N . ALA A 1 195 ? 12.879 -1.179 4.326 1.00 62.84 195 ALA A N 1
ATOM 1487 C CA . ALA A 1 195 ? 13.014 -2.635 4.427 1.00 62.84 195 ALA A CA 1
ATOM 1488 C C . ALA A 1 195 ? 14.344 -3.077 5.076 1.00 62.84 195 ALA A C 1
ATOM 1490 O O . ALA A 1 195 ? 14.349 -3.948 5.949 1.00 62.84 195 ALA A O 1
ATOM 1491 N N . ALA A 1 196 ? 15.459 -2.429 4.725 1.00 59.50 196 ALA A N 1
ATOM 1492 C CA . ALA A 1 196 ? 16.790 -2.700 5.269 1.00 59.50 196 ALA A CA 1
ATOM 1493 C C . ALA A 1 196 ? 16.919 -2.331 6.758 1.00 59.50 196 ALA A C 1
ATOM 1495 O O . ALA A 1 196 ? 17.589 -3.032 7.518 1.00 59.50 196 ALA A O 1
ATOM 1496 N N . LYS A 1 197 ? 16.254 -1.255 7.205 1.00 44.84 197 LYS A N 1
ATOM 1497 C CA . LYS A 1 197 ? 16.191 -0.864 8.627 1.00 44.84 197 LYS A CA 1
ATOM 1498 C C . LYS A 1 197 ? 15.238 -1.745 9.439 1.00 44.84 197 LYS A C 1
ATOM 1500 O O . LYS A 1 197 ? 15.331 -1.772 10.667 1.00 44.84 197 LYS A O 1
ATOM 1505 N N . HIS A 1 198 ? 14.361 -2.492 8.767 1.00 45.72 198 HIS A N 1
ATOM 1506 C CA . HIS A 1 198 ? 13.306 -3.295 9.378 1.00 45.72 198 HIS A CA 1
ATOM 1507 C C . HIS A 1 198 ? 13.255 -4.748 8.833 1.00 45.72 198 HIS A C 1
ATOM 1509 O O . HIS A 1 198 ? 12.201 -5.209 8.384 1.00 45.72 198 HIS A O 1
ATOM 1515 N N . PRO A 1 199 ? 14.349 -5.537 8.923 1.00 41.66 199 PRO A N 1
ATOM 1516 C CA . PRO A 1 199 ? 14.472 -6.850 8.267 1.00 41.66 199 PRO A CA 1
ATOM 1517 C C . PRO A 1 199 ? 13.476 -7.907 8.778 1.00 41.66 199 PRO A C 1
ATOM 1519 O O . PRO A 1 199 ? 13.121 -8.840 8.058 1.00 41.66 199 PRO A O 1
ATOM 1522 N N . THR A 1 200 ? 12.979 -7.761 10.010 1.00 35.38 200 THR A N 1
ATOM 1523 C CA . THR A 1 200 ? 11.937 -8.632 10.580 1.00 35.38 200 THR A CA 1
ATOM 1524 C C . THR A 1 200 ? 10.571 -8.408 9.920 1.00 35.38 200 THR A C 1
ATOM 1526 O O . THR A 1 200 ? 9.800 -9.354 9.795 1.00 35.38 200 THR A O 1
ATOM 1529 N N . ILE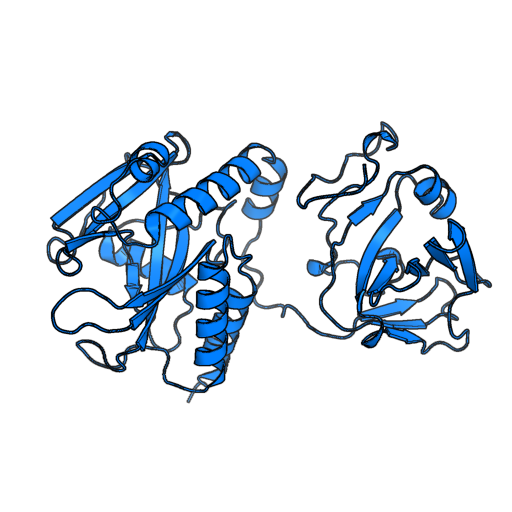 A 1 201 ? 10.289 -7.190 9.441 1.00 35.59 201 ILE A N 1
ATOM 1530 C CA . ILE A 1 201 ? 9.044 -6.831 8.738 1.00 35.59 201 ILE A CA 1
ATOM 1531 C C . ILE A 1 201 ? 9.071 -7.386 7.314 1.00 35.59 201 ILE A C 1
ATOM 1533 O O . ILE A 1 201 ? 8.137 -8.062 6.896 1.00 35.59 201 ILE A O 1
ATOM 1537 N N . ALA A 1 202 ? 10.201 -7.220 6.621 1.00 32.25 202 ALA A N 1
ATOM 1538 C CA . ALA A 1 202 ? 10.454 -7.833 5.319 1.00 32.25 202 ALA A CA 1
ATOM 1539 C C . ALA A 1 202 ? 10.325 -9.371 5.352 1.00 32.25 202 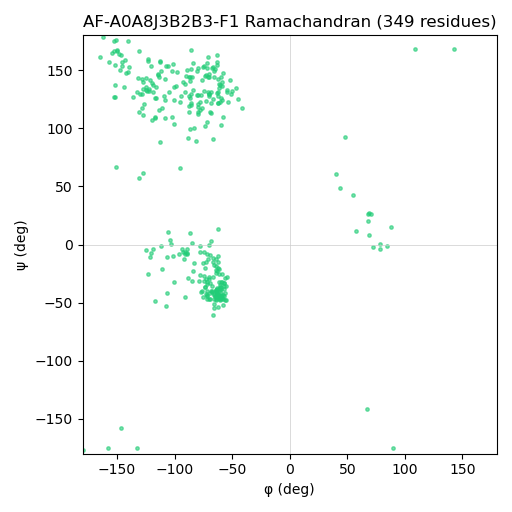ALA A C 1
ATOM 1541 O O . ALA A 1 202 ? 9.888 -9.985 4.385 1.00 32.25 202 ALA A O 1
ATOM 1542 N N . ARG A 1 203 ? 10.678 -10.017 6.474 1.00 31.47 203 ARG A N 1
ATOM 1543 C CA . ARG A 1 203 ? 10.543 -11.473 6.663 1.00 31.47 203 ARG A CA 1
ATOM 1544 C C . ARG A 1 203 ? 9.112 -11.932 6.971 1.00 31.47 203 ARG A C 1
ATOM 1546 O O . ARG A 1 203 ? 8.788 -13.073 6.664 1.00 31.47 203 ARG A O 1
ATOM 1553 N N . LEU A 1 204 ? 8.275 -11.075 7.556 1.00 33.16 204 LEU A N 1
ATOM 1554 C CA . LEU A 1 204 ? 6.849 -11.355 7.770 1.00 33.16 204 LEU A CA 1
ATOM 1555 C C . LEU A 1 204 ? 6.051 -11.249 6.462 1.00 33.16 204 LEU A C 1
ATOM 1557 O O . LEU A 1 204 ? 5.127 -12.029 6.268 1.00 33.16 204 LEU A O 1
ATOM 1561 N N . LEU A 1 205 ? 6.468 -10.375 5.538 1.00 36.47 205 LEU A N 1
ATOM 1562 C CA . LEU A 1 205 ? 5.918 -10.302 4.177 1.00 36.47 205 LEU A CA 1
ATOM 1563 C C . LEU A 1 205 ? 6.347 -11.504 3.301 1.00 36.47 205 LEU A C 1
ATOM 1565 O O . LEU A 1 205 ? 5.550 -12.010 2.523 1.00 36.47 205 LEU A O 1
ATOM 1569 N N . LYS A 1 206 ? 7.554 -12.060 3.512 1.00 35.34 206 LYS A N 1
ATOM 1570 C CA . LYS A 1 206 ? 8.079 -13.278 2.840 1.00 35.34 206 LYS A CA 1
ATOM 1571 C C . LYS A 1 206 ? 7.281 -14.579 3.089 1.00 35.34 206 LYS A C 1
ATOM 1573 O O . LYS A 1 206 ? 7.611 -15.596 2.485 1.00 35.34 206 LYS A O 1
ATOM 1578 N N . GLY A 1 207 ? 6.316 -14.604 4.013 1.00 26.98 207 GLY A N 1
ATOM 1579 C CA . GLY A 1 207 ? 5.685 -15.842 4.505 1.00 26.98 207 GLY A CA 1
ATOM 1580 C C . GLY A 1 207 ? 4.219 -16.061 4.123 1.00 26.98 207 GLY A C 1
ATOM 1581 O O . GLY A 1 207 ? 3.651 -17.090 4.494 1.00 26.98 207 GLY A O 1
ATOM 1582 N N . SER A 1 208 ? 3.593 -15.133 3.407 1.00 30.02 208 SER A N 1
ATOM 1583 C CA . SER A 1 208 ? 2.159 -15.195 3.119 1.00 30.02 208 SER A CA 1
ATOM 1584 C C . SER A 1 208 ? 1.908 -15.993 1.837 1.00 30.02 208 SER A C 1
ATOM 1586 O O . SER A 1 208 ? 1.909 -15.462 0.735 1.00 30.02 208 SER A O 1
ATOM 1588 N N . THR A 1 209 ? 1.688 -17.302 1.960 1.00 26.12 209 THR A N 1
ATOM 1589 C CA . THR A 1 209 ? 1.019 -18.086 0.899 1.00 26.12 209 THR A CA 1
ATOM 1590 C C . THR A 1 209 ? -0.295 -17.380 0.525 1.00 26.12 209 THR A C 1
ATOM 1592 O O . THR A 1 209 ? -0.941 -16.866 1.443 1.00 26.12 209 THR A O 1
ATOM 1595 N N . PRO A 1 210 ? -0.715 -17.329 -0.759 1.00 27.45 210 PRO A N 1
ATOM 1596 C CA . PRO A 1 210 ? -1.856 -16.526 -1.184 1.00 27.45 210 PRO A CA 1
ATOM 1597 C C . PRO A 1 210 ? -3.112 -16.973 -0.440 1.00 27.45 210 PRO A C 1
ATOM 1599 O O . PRO A 1 210 ? -3.716 -17.999 -0.759 1.00 27.45 210 PRO A O 1
ATOM 1602 N N . MET A 1 211 ? -3.520 -16.195 0.562 1.00 28.62 211 MET A N 1
ATOM 1603 C CA . MET A 1 211 ? -4.886 -16.265 1.038 1.00 28.62 211 MET A CA 1
ATOM 1604 C C . MET A 1 211 ? -5.733 -15.587 -0.022 1.00 28.62 211 MET A C 1
ATOM 1606 O O . MET A 1 211 ? -5.781 -14.365 -0.146 1.00 28.62 211 MET A O 1
ATOM 1610 N N . THR A 1 212 ? -6.385 -16.424 -0.817 1.00 26.70 212 THR A N 1
ATOM 1611 C CA . THR A 1 212 ? -7.554 -16.051 -1.593 1.00 26.70 212 THR A CA 1
ATOM 1612 C C . THR A 1 212 ? -8.472 -15.174 -0.751 1.00 26.70 212 THR A C 1
ATOM 1614 O O . THR A 1 212 ? -9.010 -15.629 0.254 1.00 26.70 212 THR A O 1
ATOM 1617 N N . ASN A 1 213 ? -8.652 -13.945 -1.224 1.00 33.00 213 ASN A N 1
ATOM 1618 C CA . ASN A 1 213 ? -9.833 -13.117 -1.047 1.00 33.00 213 ASN A CA 1
ATOM 1619 C C . ASN A 1 213 ? -10.359 -13.023 0.398 1.00 33.00 213 ASN A C 1
ATOM 1621 O O . ASN A 1 213 ? -11.224 -13.784 0.831 1.00 33.00 213 ASN A O 1
ATOM 1625 N N . THR A 1 214 ? -9.914 -12.007 1.131 1.00 28.58 214 THR A N 1
ATOM 1626 C CA . THR A 1 214 ? -10.767 -11.403 2.156 1.00 28.58 214 THR A CA 1
ATOM 1627 C C . THR A 1 214 ? -10.721 -9.902 1.946 1.00 28.58 214 THR A C 1
ATOM 1629 O O . THR A 1 214 ? -9.660 -9.288 2.012 1.00 28.58 214 THR A O 1
ATOM 1632 N N . ALA A 1 215 ? -11.870 -9.352 1.564 1.00 29.58 215 ALA A N 1
ATOM 1633 C CA . ALA A 1 215 ? -12.075 -7.947 1.273 1.00 29.58 215 ALA A CA 1
ATOM 1634 C C . ALA A 1 215 ? -11.461 -7.053 2.363 1.00 29.58 215 ALA A C 1
ATOM 1636 O O . ALA A 1 215 ? -11.657 -7.296 3.555 1.00 29.58 215 ALA A O 1
ATOM 1637 N N . VAL A 1 216 ? -10.749 -5.995 1.954 1.00 32.97 216 VAL A N 1
ATOM 1638 C CA . VAL A 1 216 ? -10.480 -4.854 2.835 1.00 32.97 216 VAL A CA 1
ATOM 1639 C C . VAL A 1 216 ? -11.828 -4.197 3.070 1.00 32.97 216 VAL A C 1
ATOM 1641 O O . VAL A 1 216 ? -12.315 -3.393 2.281 1.00 32.97 216 VAL A O 1
ATOM 1644 N N . ASN A 1 217 ? -12.485 -4.652 4.123 1.00 40.06 217 ASN A N 1
ATOM 1645 C CA . ASN A 1 217 ? -13.837 -4.265 4.413 1.00 40.06 217 ASN A CA 1
ATOM 1646 C C . ASN A 1 217 ? -13.840 -2.869 5.046 1.00 40.06 217 ASN A C 1
ATOM 1648 O O . ASN A 1 217 ? -13.406 -2.671 6.184 1.00 40.06 217 ASN A O 1
ATOM 1652 N N . ASP A 1 218 ? -14.453 -1.930 4.323 1.00 51.72 218 ASP A N 1
ATOM 1653 C CA . ASP A 1 218 ? -15.077 -0.701 4.839 1.00 51.72 218 ASP A CA 1
ATOM 1654 C C . ASP A 1 218 ? -16.264 -1.022 5.791 1.00 51.72 218 ASP A C 1
ATOM 1656 O O . ASP A 1 218 ? -17.097 -0.172 6.113 1.00 51.72 218 ASP A O 1
ATOM 1660 N N . GLU A 1 219 ? -16.377 -2.283 6.229 1.00 65.81 219 GLU A N 1
ATOM 1661 C CA . GLU A 1 219 ? -17.451 -2.785 7.067 1.00 65.81 219 GLU A CA 1
ATOM 1662 C C . GLU A 1 219 ? -17.369 -2.221 8.479 1.00 65.81 219 GLU A C 1
ATOM 1664 O O . GLU A 1 219 ? -16.308 -2.001 9.075 1.00 65.81 219 GLU A O 1
ATOM 1669 N N . ALA A 1 220 ? -18.561 -2.036 9.034 1.00 84.19 220 ALA A N 1
ATOM 1670 C CA . ALA A 1 220 ? -18.736 -1.709 10.426 1.00 84.19 220 ALA A CA 1
ATOM 1671 C C . ALA A 1 220 ? -18.197 -2.850 11.307 1.00 84.19 220 ALA A C 1
ATOM 1673 O O . ALA A 1 220 ? -18.678 -3.979 11.240 1.00 84.19 220 ALA A O 1
ATOM 1674 N N . ARG A 1 221 ? -17.235 -2.537 12.176 1.00 93.56 221 ARG A N 1
ATOM 1675 C CA . ARG A 1 221 ? -16.757 -3.431 13.236 1.00 93.56 221 ARG A CA 1
ATOM 1676 C C . ARG A 1 221 ? -17.625 -3.262 14.467 1.00 93.56 221 ARG A C 1
ATOM 1678 O O . ARG A 1 221 ? -18.067 -2.152 14.777 1.00 93.56 221 ARG A O 1
ATOM 1685 N N . SER A 1 222 ? -17.857 -4.354 15.180 1.00 96.50 222 SER A N 1
ATOM 1686 C CA . SER A 1 222 ? -18.562 -4.334 16.456 1.00 96.50 222 SER A CA 1
ATOM 1687 C C . SER A 1 222 ? -17.576 -4.436 17.610 1.00 96.50 222 SER A C 1
ATOM 1689 O O . SER A 1 222 ? -16.463 -4.942 17.475 1.00 96.50 222 SER A O 1
ATOM 1691 N N . GLY A 1 223 ? -17.985 -3.939 18.767 1.00 97.62 223 GLY A N 1
ATOM 1692 C CA . GLY A 1 223 ? -17.187 -4.051 19.973 1.00 97.62 223 GLY A CA 1
ATOM 1693 C C . GLY A 1 223 ? -18.000 -3.806 21.227 1.00 97.62 223 GLY A C 1
ATOM 1694 O O . GLY A 1 223 ? -19.200 -3.508 21.188 1.00 97.62 223 GLY A O 1
ATOM 1695 N N . GLY A 1 224 ? -17.340 -3.928 22.369 1.00 97.69 224 GLY A N 1
ATOM 1696 C CA . GLY A 1 224 ? -17.957 -3.686 23.653 1.00 97.69 224 GLY A CA 1
ATOM 1697 C C . GLY A 1 224 ? -17.032 -3.876 24.840 1.00 97.69 224 GLY A C 1
ATOM 1698 O O . GLY A 1 224 ? -15.838 -4.129 24.722 1.00 97.69 224 GLY A O 1
ATOM 1699 N N . CYS A 1 225 ? -17.618 -3.725 26.021 1.00 98.19 225 CYS A N 1
ATOM 1700 C CA . CYS A 1 225 ? -16.954 -4.049 27.274 1.00 98.19 225 CYS A CA 1
ATOM 1701 C C . CYS A 1 225 ? -17.115 -5.531 27.641 1.00 98.19 225 CYS A C 1
ATOM 1703 O O . CYS A 1 225 ? -17.994 -6.222 27.127 1.00 98.19 225 CYS A O 1
ATOM 1705 N N . LEU A 1 226 ? -16.331 -5.982 28.624 1.00 97.25 226 LEU A N 1
ATOM 1706 C CA . LEU A 1 226 ? -16.346 -7.358 29.128 1.00 97.25 226 LEU A CA 1
ATOM 1707 C C . LEU A 1 226 ? -17.727 -7.804 29.637 1.00 97.25 226 LEU A C 1
ATOM 1709 O O . LEU A 1 226 ? -18.118 -8.945 29.424 1.00 97.25 226 LEU A O 1
ATOM 1713 N N . CYS A 1 227 ? -18.482 -6.924 30.304 1.00 97.69 227 CYS A N 1
ATOM 1714 C CA . CYS A 1 227 ? -19.819 -7.268 30.806 1.00 97.69 227 CYS A CA 1
ATOM 1715 C C . CYS A 1 227 ? -20.943 -7.111 29.770 1.00 97.69 227 CYS A C 1
ATOM 1717 O O . CYS A 1 227 ? -22.106 -7.295 30.117 1.00 97.69 227 CYS A O 1
ATOM 1719 N N . GLY A 1 228 ? -20.629 -6.709 28.535 1.00 96.69 228 GLY A N 1
ATOM 1720 C CA . GLY A 1 228 ? -21.602 -6.559 27.452 1.00 96.69 228 GLY A CA 1
ATOM 1721 C C . GLY A 1 228 ? -22.557 -5.364 27.561 1.00 96.69 228 GLY A C 1
ATOM 1722 O O . GLY A 1 228 ? -23.335 -5.149 26.641 1.00 96.69 228 GLY A O 1
ATOM 1723 N N . LYS A 1 229 ? -22.506 -4.554 28.629 1.00 93.31 229 LYS A N 1
ATOM 1724 C CA . LYS A 1 229 ? -23.391 -3.380 28.781 1.00 93.31 229 LYS A CA 1
ATOM 1725 C C . LYS A 1 229 ? -23.081 -2.258 27.798 1.00 93.31 229 LYS A C 1
ATOM 1727 O O . LYS A 1 229 ? -23.987 -1.646 27.242 1.00 93.31 229 LYS A O 1
ATOM 1732 N N . ILE A 1 230 ? -21.796 -1.986 27.589 1.00 97.56 230 ILE A N 1
ATOM 1733 C CA . ILE A 1 230 ? -21.342 -1.100 26.519 1.00 97.56 230 ILE A CA 1
ATOM 1734 C C . ILE A 1 230 ? -21.165 -1.971 25.283 1.00 97.56 230 ILE A C 1
ATOM 1736 O O . ILE A 1 230 ? -20.349 -2.892 25.298 1.00 97.56 230 ILE A O 1
ATOM 1740 N N . ARG A 1 231 ? -21.920 -1.667 24.228 1.00 97.69 231 ARG A N 1
ATOM 1741 C CA . ARG A 1 231 ? -21.767 -2.238 22.886 1.00 97.69 231 ARG A CA 1
ATOM 1742 C C . ARG A 1 231 ? -21.769 -1.105 21.880 1.00 97.69 231 ARG A C 1
ATOM 1744 O O . ARG A 1 231 ? -22.502 -0.129 22.058 1.00 97.69 231 ARG A O 1
ATOM 1751 N N . PHE A 1 232 ? -20.968 -1.230 20.838 1.00 96.00 232 PHE A N 1
ATOM 1752 C CA . PHE A 1 232 ? -20.852 -0.213 19.806 1.00 96.00 232 PHE A CA 1
ATOM 1753 C C . PHE A 1 232 ? -20.587 -0.819 18.434 1.00 96.00 232 PHE A C 1
ATOM 1755 O O . PHE A 1 232 ? -20.166 -1.971 18.320 1.00 96.00 232 PHE A O 1
ATOM 1762 N N . THR A 1 233 ? -20.818 -0.009 17.407 1.00 95.94 233 THR A N 1
ATOM 1763 C CA . THR A 1 233 ? -20.325 -0.233 16.048 1.00 95.94 233 THR A CA 1
ATOM 1764 C C . THR A 1 233 ? -19.467 0.950 15.620 1.00 95.94 233 THR A C 1
ATOM 1766 O O . THR A 1 233 ? -19.816 2.092 15.924 1.00 95.94 233 THR A O 1
ATOM 1769 N N . VAL A 1 234 ? -18.380 0.693 14.900 1.00 94.31 234 VAL A N 1
ATOM 1770 C CA . VAL A 1 234 ? -17.540 1.710 14.253 1.00 94.31 234 VAL A CA 1
ATOM 1771 C C . VAL A 1 234 ? -17.372 1.372 12.781 1.00 94.31 234 VAL A C 1
ATOM 1773 O O . VAL A 1 234 ? -17.110 0.224 12.448 1.00 94.31 234 VAL A O 1
ATOM 1776 N N . ALA A 1 235 ? -17.531 2.359 11.906 1.00 88.19 235 ALA A N 1
ATOM 1777 C CA . ALA A 1 235 ? -17.358 2.212 10.463 1.00 88.19 235 ALA A CA 1
ATOM 1778 C C . ALA A 1 235 ? -16.269 3.159 9.942 1.00 88.19 235 ALA A C 1
ATOM 1780 O O . ALA A 1 235 ? -16.043 4.226 10.519 1.00 88.19 235 ALA A O 1
ATOM 1781 N N . GLY A 1 236 ? -15.640 2.770 8.834 1.00 86.00 236 GLY A N 1
ATOM 1782 C CA . GLY A 1 236 ? -14.531 3.479 8.200 1.00 86.00 236 GLY A CA 1
ATOM 1783 C C . GLY A 1 236 ? -13.192 2.759 8.354 1.00 86.00 236 GLY A C 1
ATOM 1784 O O . GLY A 1 236 ? -13.051 1.811 9.132 1.00 86.00 236 GLY A O 1
ATOM 1785 N N . LYS A 1 237 ? -12.201 3.233 7.596 1.00 85.44 237 LYS A N 1
ATOM 1786 C CA . LYS A 1 237 ? -10.842 2.686 7.581 1.00 85.44 237 LYS A CA 1
ATOM 1787 C C . LYS A 1 237 ? -10.172 2.823 8.962 1.00 85.44 237 LYS A C 1
ATOM 1789 O O . LYS A 1 237 ? -10.131 3.940 9.480 1.00 85.44 237 LYS A O 1
ATOM 1794 N N . PRO A 1 238 ? -9.624 1.730 9.532 1.00 90.50 238 PRO A N 1
ATOM 1795 C CA . PRO A 1 238 ? -8.743 1.798 10.692 1.00 90.50 238 PRO A CA 1
ATOM 1796 C C . PRO A 1 238 ? -7.581 2.761 10.446 1.00 90.50 238 PRO A C 1
ATOM 1798 O O . PRO A 1 238 ? -6.826 2.597 9.486 1.00 90.50 238 PRO A O 1
ATOM 1801 N N . ASP A 1 239 ? -7.445 3.762 11.308 1.00 87.81 239 ASP A N 1
ATOM 1802 C CA . ASP A 1 239 ? -6.372 4.746 11.224 1.00 87.81 239 ASP A CA 1
ATOM 1803 C C . ASP A 1 239 ? -5.309 4.487 12.292 1.00 87.81 239 ASP A C 1
ATOM 1805 O O . ASP A 1 239 ? -5.619 4.282 13.466 1.00 87.81 239 ASP A O 1
ATOM 1809 N N . TYR A 1 240 ? -4.048 4.482 11.867 1.00 87.25 240 TYR A N 1
ATOM 1810 C CA . TYR A 1 240 ? -2.867 4.362 12.722 1.00 87.25 240 TYR A CA 1
ATOM 1811 C C . TYR A 1 240 ? -2.999 3.352 13.894 1.00 87.25 240 TYR A C 1
ATOM 1813 O O . TYR A 1 240 ? -2.891 3.750 15.064 1.00 87.25 240 TYR A O 1
ATOM 1821 N N . PRO A 1 241 ? -3.237 2.044 13.639 1.00 91.12 241 PRO A N 1
ATOM 1822 C CA . PRO A 1 241 ? -3.249 1.048 14.707 1.00 91.12 241 PRO A CA 1
ATOM 1823 C C . PRO A 1 241 ? -1.885 1.006 15.401 1.00 91.12 241 PRO A C 1
ATOM 1825 O O . PRO A 1 241 ? -0.859 0.796 14.765 1.00 91.12 241 PRO A O 1
ATOM 1828 N N . HIS A 1 242 ? -1.823 1.215 16.708 1.00 92.19 242 HIS A N 1
ATOM 1829 C CA . HIS A 1 242 ? -0.555 1.282 17.431 1.00 92.19 242 HIS A CA 1
ATOM 1830 C C . HIS A 1 242 ? -0.698 0.772 18.859 1.00 92.19 242 HIS A C 1
ATOM 1832 O O . HIS A 1 242 ? -1.793 0.653 19.411 1.00 92.19 242 HIS A O 1
ATOM 1838 N N . VAL A 1 243 ? 0.439 0.490 19.485 1.00 93.81 243 VAL A N 1
ATOM 1839 C CA . VAL A 1 243 ? 0.521 0.273 20.928 1.00 93.81 243 VAL A CA 1
ATOM 1840 C C . VAL A 1 243 ? 1.203 1.461 21.590 1.00 93.81 243 VAL A C 1
ATOM 1842 O O . VAL A 1 243 ? 1.983 2.181 20.974 1.00 93.81 243 VAL A O 1
ATOM 1845 N N . CYS A 1 244 ? 0.903 1.698 22.859 1.00 92.88 244 CYS A N 1
ATOM 1846 C CA . CYS A 1 244 ? 1.520 2.764 23.633 1.00 92.88 244 CYS A CA 1
ATOM 1847 C C . CYS A 1 244 ? 2.030 2.218 24.962 1.00 92.88 244 CYS A C 1
ATOM 1849 O O . CYS A 1 244 ? 1.285 1.565 25.701 1.00 92.88 244 CYS A O 1
ATOM 1851 N N . SER A 1 245 ? 3.290 2.525 25.263 1.00 94.69 245 SER A N 1
ATOM 1852 C CA . SER A 1 245 ? 3.989 2.086 26.469 1.00 94.69 245 SER A CA 1
ATOM 1853 C C . SER A 1 245 ? 4.174 3.183 27.508 1.00 94.69 245 SER A C 1
ATOM 1855 O O . SER A 1 245 ? 4.855 2.946 28.496 1.00 94.69 245 SER A O 1
ATOM 1857 N N . CYS A 1 246 ? 3.538 4.349 27.370 1.00 91.94 246 CYS A N 1
ATOM 1858 C CA . CYS A 1 246 ? 3.678 5.394 28.381 1.00 91.94 246 CYS A CA 1
ATOM 1859 C C . CYS A 1 246 ? 3.125 4.933 29.748 1.00 91.94 246 CYS A C 1
ATOM 1861 O O . CYS A 1 246 ? 2.184 4.124 29.799 1.00 91.94 246 CYS A O 1
ATOM 1863 N N . PRO A 1 247 ? 3.605 5.494 30.874 1.00 91.56 247 PRO A N 1
ATOM 1864 C CA . PRO A 1 247 ? 3.154 5.102 32.209 1.00 91.56 247 PRO A CA 1
ATOM 1865 C C . PRO A 1 247 ? 1.638 5.221 32.417 1.00 91.56 247 PRO A C 1
ATOM 1867 O O . PRO A 1 247 ? 1.058 4.473 33.205 1.00 91.56 247 PRO A O 1
ATOM 1870 N N . HIS A 1 248 ? 0.975 6.146 31.714 1.00 91.12 248 HIS A N 1
ATOM 1871 C CA . HIS A 1 248 ? -0.477 6.288 31.781 1.00 91.12 248 HIS A CA 1
ATOM 1872 C C . HIS A 1 248 ? -1.197 5.106 31.116 1.00 91.12 248 HIS A C 1
ATOM 1874 O O . HIS A 1 248 ? -2.116 4.536 31.702 1.00 91.12 248 HIS A O 1
ATOM 1880 N N . CYS A 1 249 ? -0.773 4.714 29.912 1.00 92.75 249 CYS A N 1
ATOM 1881 C CA . CYS A 1 249 ? -1.326 3.565 29.196 1.00 92.75 249 CYS A CA 1
ATOM 1882 C C . CYS A 1 249 ? -1.071 2.256 29.949 1.00 92.75 249 CYS A C 1
ATOM 1884 O O . CYS A 1 249 ? -1.990 1.449 30.058 1.00 92.75 249 CYS A O 1
ATOM 1886 N N . GLN A 1 250 ? 0.109 2.090 30.556 1.00 94.00 250 GLN A N 1
ATOM 1887 C CA . GLN A 1 250 ? 0.413 0.917 31.381 1.00 94.00 250 GLN A CA 1
ATOM 1888 C C . GLN A 1 250 ? -0.511 0.810 32.602 1.00 94.00 250 GLN A C 1
ATOM 1890 O O . GLN A 1 250 ? -1.177 -0.206 32.808 1.00 94.00 250 GLN A O 1
ATOM 1895 N N . LYS A 1 251 ? -0.596 1.884 33.403 1.00 92.56 251 LYS A N 1
ATOM 1896 C CA . LYS A 1 251 ? -1.426 1.910 34.618 1.00 92.56 251 LYS A CA 1
ATOM 1897 C C . LYS A 1 251 ? -2.903 1.755 34.309 1.00 92.56 251 LYS A C 1
ATOM 1899 O O . LYS A 1 251 ? -3.605 1.094 35.065 1.00 92.56 251 LYS A O 1
ATOM 1904 N N . ARG A 1 252 ? -3.367 2.371 33.219 1.00 90.44 252 ARG A N 1
ATOM 1905 C CA . ARG A 1 252 ? -4.753 2.245 32.792 1.00 90.44 252 ARG A CA 1
ATOM 1906 C C . ARG A 1 252 ? -5.015 0.813 32.367 1.00 90.44 252 ARG A C 1
ATOM 1908 O O . ARG A 1 252 ? -5.816 0.169 33.016 1.00 90.44 252 ARG A O 1
ATOM 1915 N N . ALA A 1 253 ? -4.312 0.290 31.363 1.00 91.19 253 ALA A N 1
ATOM 1916 C CA . ALA A 1 253 ? -4.545 -1.059 30.846 1.00 91.19 253 ALA A CA 1
ATOM 1917 C C . ALA A 1 253 ? -4.330 -2.183 31.875 1.00 91.19 253 ALA A C 1
ATOM 1919 O O . ALA A 1 253 ? -4.856 -3.275 31.676 1.00 91.19 253 ALA A O 1
ATOM 1920 N N . GLY A 1 254 ? -3.571 -1.936 32.948 1.00 92.62 254 GLY A N 1
ATOM 1921 C CA . GLY A 1 254 ? -3.145 -2.988 33.871 1.00 92.62 254 GLY A CA 1
ATOM 1922 C C . GLY A 1 254 ? -2.152 -3.955 33.219 1.00 92.62 254 GLY A C 1
ATOM 1923 O O . GLY A 1 254 ? -2.083 -5.119 33.604 1.00 92.62 254 GLY A O 1
ATOM 1924 N N . GLY A 1 255 ? -1.410 -3.488 32.210 1.00 93.69 255 GLY A N 1
ATOM 1925 C CA . GLY A 1 255 ? -0.536 -4.300 31.367 1.00 93.69 255 GLY A CA 1
ATOM 1926 C C . GLY A 1 255 ? 0.658 -3.508 30.828 1.00 93.69 255 GLY A C 1
ATOM 1927 O O . GLY A 1 255 ? 0.762 -2.305 31.067 1.00 93.69 255 GLY A O 1
ATOM 1928 N N . PRO A 1 256 ? 1.580 -4.163 30.103 1.00 93.50 256 PRO A N 1
ATOM 1929 C CA . PRO A 1 256 ? 2.826 -3.536 29.652 1.00 93.50 256 PRO A CA 1
ATOM 1930 C C . PRO A 1 256 ? 2.632 -2.518 28.513 1.00 93.50 256 PRO A C 1
ATOM 1932 O O . PRO A 1 256 ? 3.530 -1.728 28.221 1.00 93.50 256 PRO A O 1
ATOM 1935 N N . LEU A 1 257 ? 1.465 -2.537 27.864 1.00 93.88 257 LEU A N 1
ATOM 1936 C CA . LEU A 1 257 ? 1.071 -1.621 26.800 1.00 93.88 257 LEU A CA 1
ATOM 1937 C C . LEU A 1 257 ? -0.455 -1.501 26.720 1.00 93.88 257 LEU A C 1
ATOM 1939 O O . LEU A 1 257 ? -1.189 -2.327 27.265 1.00 93.88 257 LEU A O 1
ATOM 1943 N N . GLN A 1 258 ? -0.923 -0.477 26.010 1.00 94.94 258 GLN A N 1
ATOM 1944 C CA . GLN A 1 258 ? -2.316 -0.339 25.588 1.00 94.94 258 GLN A CA 1
ATOM 1945 C C . GLN A 1 258 ? -2.381 -0.225 24.062 1.00 94.94 258 GLN A C 1
ATOM 1947 O O . GLN A 1 258 ? -1.613 0.543 23.487 1.00 94.94 258 GLN A O 1
ATOM 1952 N N . SER A 1 259 ? -3.289 -0.960 23.416 1.00 95.00 259 SER A N 1
ATOM 1953 C CA . SER A 1 259 ? -3.524 -0.891 21.968 1.00 95.00 259 SER A CA 1
ATOM 1954 C C . SER A 1 259 ? -4.588 0.147 21.603 1.00 95.00 259 SER A C 1
ATOM 1956 O O . SER A 1 259 ? -5.566 0.347 22.333 1.00 95.00 259 SER A O 1
ATOM 1958 N N . TRP A 1 260 ? -4.393 0.801 20.465 1.00 95.56 260 TRP A N 1
ATOM 1959 C CA . TRP A 1 260 ? -5.207 1.902 19.966 1.00 95.56 260 TRP A CA 1
ATOM 1960 C C . TRP A 1 260 ? -5.362 1.819 18.454 1.00 95.56 260 TRP A C 1
ATOM 1962 O O . TRP A 1 260 ? -4.446 1.392 17.762 1.00 95.56 260 TRP A O 1
ATOM 1972 N N . VAL A 1 261 ? -6.507 2.267 17.954 1.00 95.56 261 VAL A N 1
ATOM 1973 C CA . VAL A 1 261 ? -6.789 2.441 16.527 1.00 95.56 261 VAL A CA 1
ATOM 1974 C C . VAL A 1 261 ? -7.813 3.561 16.353 1.00 95.56 261 VAL A C 1
ATOM 1976 O O . VAL A 1 261 ? -8.756 3.662 17.137 1.00 95.56 261 VAL A O 1
ATOM 1979 N N . GLY A 1 262 ? -7.616 4.438 15.377 1.00 94.69 262 GLY A N 1
ATOM 1980 C CA . GLY A 1 262 ? -8.505 5.554 15.074 1.00 94.69 262 GLY A CA 1
ATOM 1981 C C . GLY A 1 262 ? -9.665 5.153 14.164 1.00 94.69 262 GLY A C 1
ATOM 1982 O O . GLY A 1 262 ? -9.497 4.349 13.250 1.00 94.69 262 GLY A O 1
ATOM 1983 N N . PHE A 1 263 ? -10.838 5.744 14.395 1.00 94.00 263 PHE A N 1
ATOM 1984 C CA . PHE A 1 263 ? -11.992 5.684 13.494 1.00 94.00 263 PHE A CA 1
ATOM 1985 C C . PHE A 1 263 ? -12.700 7.046 13.419 1.00 94.00 263 PHE A C 1
ATOM 1987 O O . PHE A 1 263 ? -12.682 7.794 14.400 1.00 94.00 263 PHE A O 1
ATOM 1994 N N . PRO A 1 264 ? -13.388 7.379 12.312 1.00 85.94 264 PRO A N 1
ATOM 1995 C CA . PRO A 1 264 ? -14.218 8.579 12.236 1.00 85.94 264 PRO A CA 1
ATOM 1996 C C . PRO A 1 264 ? -15.363 8.555 13.259 1.00 85.94 264 PRO A C 1
ATOM 1998 O O . PRO A 1 264 ? -16.109 7.577 13.355 1.00 85.94 264 PRO A O 1
ATOM 2001 N N . LEU A 1 265 ? -15.591 9.666 13.969 1.00 83.50 265 LEU A N 1
ATOM 2002 C CA . LEU A 1 265 ? -16.726 9.797 14.896 1.00 83.50 265 LEU A CA 1
ATOM 2003 C C . LEU A 1 265 ? -18.076 9.625 14.194 1.00 83.50 265 LEU A C 1
ATOM 2005 O O . LEU A 1 265 ? -19.025 9.097 14.773 1.00 83.50 265 LEU A O 1
ATOM 2009 N N . THR A 1 266 ? -18.166 10.031 12.928 1.00 85.12 266 THR A N 1
ATOM 2010 C CA . THR A 1 266 ? -19.371 9.880 12.103 1.00 85.12 266 THR A CA 1
ATOM 2011 C C . THR A 1 266 ? -19.774 8.416 11.911 1.00 85.12 266 THR A C 1
ATOM 2013 O O . THR A 1 266 ? -20.969 8.146 11.746 1.00 85.12 266 THR A O 1
ATOM 2016 N N . GLY A 1 267 ? -18.823 7.480 12.007 1.00 80.19 267 GLY A N 1
ATOM 2017 C CA . GLY A 1 267 ? -19.035 6.035 11.924 1.00 80.19 267 GLY A CA 1
ATOM 2018 C C . GLY A 1 267 ? -19.330 5.345 13.261 1.00 80.19 267 GLY A C 1
ATOM 2019 O O . GLY A 1 267 ? -19.688 4.171 13.257 1.00 80.19 267 GLY A O 1
ATOM 2020 N N . LEU A 1 268 ? -19.214 6.037 14.401 1.00 91.75 268 LEU A N 1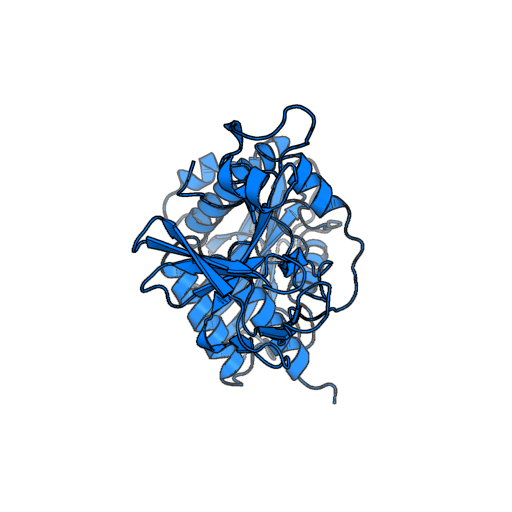
ATOM 2021 C CA . LEU A 1 268 ? -19.417 5.459 15.734 1.00 91.75 268 LEU A CA 1
ATOM 2022 C C . LEU A 1 268 ? -20.891 5.477 16.154 1.00 91.75 268 LEU A C 1
ATOM 2024 O O . LEU A 1 268 ? -21.537 6.527 16.153 1.00 91.75 268 LEU A O 1
ATOM 2028 N N . ARG A 1 269 ? -21.421 4.342 16.610 1.00 88.88 269 ARG A N 1
ATOM 2029 C CA . ARG A 1 269 ? -22.738 4.253 17.261 1.00 88.88 269 ARG A CA 1
ATOM 2030 C C . ARG A 1 269 ? -22.642 3.429 18.538 1.00 88.88 269 ARG A C 1
ATOM 2032 O O . ARG A 1 269 ? -22.131 2.315 18.514 1.00 88.88 269 ARG A O 1
ATOM 2039 N N . TRP A 1 270 ? -23.183 3.951 19.635 1.00 92.94 270 TRP A N 1
ATOM 2040 C CA . TRP A 1 270 ? -23.399 3.195 20.869 1.00 92.94 270 TRP A CA 1
ATOM 2041 C C . TRP A 1 270 ? -24.742 2.471 20.771 1.00 92.94 270 TRP A C 1
ATOM 2043 O O . TRP A 1 270 ? -25.774 3.112 20.588 1.00 92.94 270 TRP A O 1
ATOM 2053 N N . ILE A 1 271 ? -24.720 1.144 20.852 1.00 90.06 271 ILE A N 1
ATOM 2054 C CA . ILE A 1 271 ? -25.891 0.276 20.640 1.00 90.06 271 ILE A CA 1
ATOM 2055 C C . ILE A 1 271 ? -26.234 -0.584 21.866 1.00 90.06 271 ILE A C 1
ATOM 2057 O O . ILE A 1 271 ? -27.242 -1.284 21.863 1.00 90.06 271 ILE A O 1
ATOM 2061 N N . GLY A 1 272 ? -25.388 -0.569 22.901 1.00 85.06 272 GLY A N 1
ATOM 2062 C CA . GLY A 1 272 ? -25.611 -1.311 24.144 1.00 85.06 272 GLY A CA 1
ATOM 2063 C C . GLY A 1 272 ? -26.508 -0.567 25.132 1.00 85.06 272 GLY A C 1
ATOM 2064 O O . GLY A 1 272 ? -26.572 0.661 25.125 1.00 85.06 272 GLY A O 1
ATOM 2065 N N . GLU A 1 273 ? -27.150 -1.311 26.036 1.00 87.62 273 GLU A N 1
ATOM 2066 C CA . GLU A 1 273 ? -28.032 -0.765 27.084 1.00 87.62 273 GLU A CA 1
ATOM 2067 C C . GLU A 1 273 ? -27.338 0.229 28.030 1.00 87.62 273 GLU A C 1
ATOM 2069 O O . GLU A 1 273 ? -27.987 1.091 28.616 1.00 87.62 273 GLU A O 1
ATOM 2074 N N . GLY A 1 274 ? -26.014 0.121 28.176 1.00 82.38 274 GLY A N 1
ATOM 2075 C CA . GLY A 1 274 ? -25.202 1.024 28.984 1.00 82.38 274 GLY A CA 1
ATOM 2076 C C . GLY A 1 274 ? -24.908 2.365 28.310 1.00 82.38 274 GLY A C 1
ATOM 2077 O O . GLY A 1 274 ? -24.337 3.231 28.964 1.00 82.38 274 GLY A O 1
ATOM 2078 N N . GLY A 1 275 ? -25.279 2.540 27.037 1.00 91.06 275 GLY A N 1
ATOM 2079 C CA . GLY A 1 275 ? -25.025 3.759 26.275 1.00 91.06 275 GLY A CA 1
ATOM 2080 C C . GLY A 1 275 ? -23.539 3.994 25.996 1.00 91.06 275 GLY A C 1
ATOM 2081 O O . GLY A 1 275 ? -22.789 3.062 25.695 1.00 91.06 275 GLY A O 1
ATOM 2082 N N . GLU A 1 276 ? -23.126 5.261 26.059 1.00 93.25 276 GLU A N 1
ATOM 2083 C CA . GLU A 1 276 ? -21.722 5.643 25.915 1.00 93.25 276 GLU A CA 1
ATOM 2084 C C . GLU A 1 276 ? -20.896 5.303 27.174 1.00 93.25 276 GLU A C 1
ATOM 2086 O O . GLU A 1 276 ? -21.437 5.233 28.281 1.00 93.25 276 GLU A O 1
ATOM 2091 N N . PRO A 1 277 ? -19.575 5.082 27.044 1.00 96.25 277 PRO A N 1
ATOM 2092 C CA . PRO A 1 277 ? -18.711 4.855 28.192 1.00 96.25 277 PRO A CA 1
ATOM 2093 C C . PRO A 1 277 ? -18.656 6.081 29.108 1.00 96.25 277 PRO A C 1
ATOM 2095 O O . PRO A 1 277 ? -18.835 7.221 28.686 1.00 96.25 277 PRO A O 1
ATOM 2098 N N . THR A 1 278 ? -18.304 5.854 30.371 1.00 94.69 278 THR A N 1
ATOM 2099 C CA . THR A 1 278 ? -17.966 6.944 31.285 1.00 94.69 278 THR A CA 1
ATOM 2100 C C . THR A 1 278 ? -16.634 7.556 30.872 1.00 94.69 278 THR A C 1
ATOM 2102 O O . THR A 1 278 ? -15.650 6.841 30.672 1.00 94.69 278 THR A O 1
ATOM 2105 N N . TRP A 1 279 ? -16.605 8.882 30.749 1.00 92.69 279 TRP A N 1
ATOM 2106 C CA . TRP A 1 279 ? -15.431 9.638 30.327 1.00 92.69 279 TRP A CA 1
ATOM 2107 C C . TRP A 1 279 ? -14.700 10.260 31.520 1.00 92.69 279 TRP A C 1
ATOM 2109 O O . TRP A 1 279 ? -15.319 10.861 32.394 1.00 92.69 279 TRP A O 1
ATOM 2119 N N . PHE A 1 280 ? -13.373 10.154 31.520 1.00 89.44 280 PHE A N 1
ATOM 2120 C CA . PHE A 1 280 ? -12.478 10.828 32.460 1.00 89.44 280 PHE A CA 1
ATOM 2121 C C . PHE A 1 280 ? -11.440 11.659 31.697 1.00 89.44 280 PHE A C 1
ATOM 2123 O O . PHE A 1 280 ? -10.803 11.155 30.766 1.00 89.44 280 PHE A O 1
ATOM 2130 N N . ASP A 1 281 ? -11.251 12.916 32.095 1.00 85.94 281 ASP A N 1
ATOM 2131 C CA . ASP A 1 281 ? -10.231 13.800 31.529 1.00 85.94 281 ASP A CA 1
ATOM 2132 C C . ASP A 1 281 ? -8.834 13.373 31.970 1.00 85.94 281 ASP A C 1
ATOM 2134 O O . ASP A 1 281 ? -8.411 13.596 33.101 1.00 85.94 281 ASP A O 1
ATOM 2138 N N . THR A 1 282 ? -8.100 12.760 31.044 1.00 82.62 282 THR A N 1
ATOM 2139 C CA . THR A 1 282 ? -6.709 12.353 31.272 1.00 82.62 282 THR A CA 1
ATOM 2140 C C . THR A 1 282 ? -5.765 13.542 31.177 1.00 82.62 282 THR A C 1
ATOM 2142 O O . THR A 1 282 ? -4.864 13.688 31.999 1.00 82.62 282 THR A O 1
ATOM 2145 N N . PHE A 1 283 ? -6.006 14.413 30.198 1.00 78.88 283 PHE A N 1
ATOM 2146 C CA . PHE A 1 283 ? -5.340 15.700 30.072 1.00 78.88 283 PHE A CA 1
ATOM 2147 C C . PHE A 1 283 ? -6.426 16.769 29.937 1.00 78.88 283 PHE A C 1
ATOM 2149 O O . PHE A 1 283 ? -7.120 16.780 28.914 1.00 78.88 283 PHE A O 1
ATOM 2156 N N . PRO A 1 284 ? -6.605 17.644 30.947 1.00 81.69 284 PRO A N 1
ATOM 2157 C CA . PRO A 1 284 ? -7.685 18.624 30.957 1.00 81.69 284 PRO A CA 1
ATOM 2158 C C . PRO A 1 284 ? -7.752 19.430 29.657 1.00 81.69 284 PRO A C 1
ATOM 2160 O O . PRO A 1 284 ? -6.736 19.955 29.199 1.00 81.69 284 PRO A O 1
ATOM 2163 N N . ALA A 1 285 ? -8.948 19.498 29.065 1.00 75.75 285 ALA A N 1
ATOM 2164 C CA . ALA A 1 285 ? -9.238 20.195 27.806 1.00 75.75 285 ALA A CA 1
ATOM 2165 C C . ALA A 1 285 ? -8.422 19.740 26.576 1.00 75.75 285 ALA A C 1
ATOM 2167 O O . ALA A 1 285 ? -8.454 20.406 25.544 1.00 75.75 285 ALA A O 1
ATOM 2168 N N . ARG A 1 286 ? -7.698 18.617 26.663 1.00 78.06 286 ARG A N 1
ATOM 2169 C CA . ARG A 1 286 ? -6.956 18.030 25.536 1.00 78.06 286 ARG A CA 1
ATOM 2170 C C . ARG A 1 286 ? -7.473 16.658 25.172 1.00 78.06 286 ARG A C 1
ATOM 2172 O O . ARG A 1 286 ? -7.804 16.429 24.019 1.00 78.06 286 ARG A O 1
ATOM 2179 N N . THR A 1 287 ? -7.642 15.795 26.169 1.00 85.69 287 THR A N 1
ATOM 2180 C CA . THR A 1 287 ? -7.873 14.376 25.929 1.00 85.69 287 THR A CA 1
ATOM 2181 C C . THR A 1 287 ? -8.661 13.731 27.062 1.00 85.69 287 THR A C 1
ATOM 2183 O O . THR A 1 287 ? -8.228 13.737 28.221 1.00 85.69 287 THR A O 1
ATOM 2186 N N . LYS A 1 288 ? -9.762 13.063 26.712 1.00 88.81 288 LYS A N 1
ATOM 2187 C CA . LYS A 1 288 ? -10.547 12.225 27.623 1.00 88.81 288 LYS A CA 1
ATOM 2188 C C . LYS A 1 288 ? -10.476 10.747 27.247 1.00 88.81 288 LYS A C 1
ATOM 2190 O O . LYS A 1 288 ? -10.175 10.364 26.115 1.00 88.81 288 LYS A O 1
ATOM 2195 N N . ARG A 1 289 ? -10.733 9.890 28.231 1.00 94.00 289 ARG A N 1
ATOM 2196 C CA . ARG A 1 289 ? -10.636 8.432 28.133 1.00 94.00 289 ARG A CA 1
ATOM 2197 C C . ARG A 1 289 ? -11.924 7.780 28.619 1.00 94.00 289 ARG A C 1
ATOM 2199 O O . ARG A 1 289 ? -12.403 8.098 29.702 1.00 94.00 289 ARG A O 1
ATOM 2206 N N . GLY A 1 290 ? -12.467 6.876 27.809 1.00 95.56 290 GLY A N 1
ATOM 2207 C CA . GLY A 1 290 ? -13.736 6.193 28.046 1.00 95.56 290 GLY A CA 1
ATOM 2208 C C . GLY A 1 290 ? -13.537 4.802 28.644 1.00 95.56 290 GLY A C 1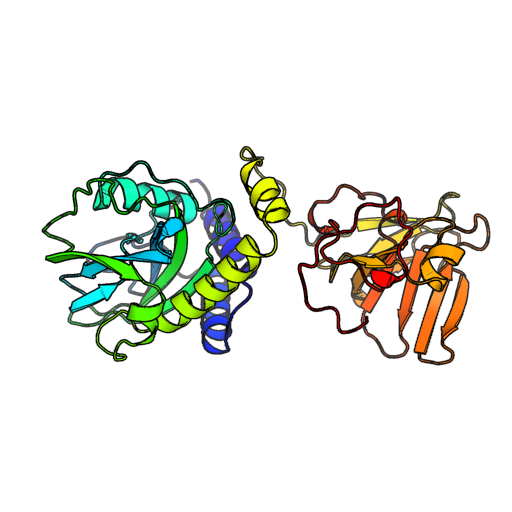
ATOM 2209 O O . GLY A 1 290 ? -12.664 4.051 28.192 1.00 95.56 290 GLY A O 1
ATOM 2210 N N . PHE A 1 291 ? -14.337 4.445 29.644 1.00 97.06 291 PHE A N 1
ATOM 2211 C CA . PHE A 1 291 ? -14.358 3.114 30.253 1.00 97.06 291 PHE A CA 1
ATOM 2212 C C . PHE A 1 291 ? -15.780 2.688 30.644 1.00 97.06 291 PHE A C 1
ATOM 2214 O O . PHE A 1 291 ? -16.678 3.514 30.800 1.00 97.06 291 PHE A O 1
ATOM 2221 N N . CYS A 1 292 ? -15.999 1.383 30.799 1.00 97.62 292 CYS A N 1
ATOM 2222 C CA . CYS A 1 292 ? -17.263 0.863 31.308 1.00 97.62 292 CYS A CA 1
ATOM 2223 C C . CYS A 1 292 ? -17.328 1.029 32.838 1.00 97.62 292 CYS A C 1
ATOM 2225 O O . CYS A 1 292 ? -16.499 0.438 33.531 1.00 97.62 292 CYS A O 1
ATOM 2227 N N . PRO A 1 293 ? -18.334 1.724 33.400 1.00 95.81 293 PRO A N 1
ATOM 2228 C CA . PRO A 1 293 ? -18.443 1.912 34.849 1.00 95.81 293 PRO A CA 1
ATOM 2229 C C . PRO A 1 293 ? -18.821 0.628 35.605 1.00 95.81 293 PRO A C 1
ATOM 2231 O O . PRO A 1 293 ? -18.741 0.587 36.826 1.00 95.81 293 PRO A O 1
ATOM 2234 N N . THR A 1 294 ? -19.259 -0.422 34.901 1.00 97.00 294 THR A N 1
ATOM 2235 C CA . THR A 1 294 ? -19.662 -1.698 35.514 1.00 97.00 294 THR A CA 1
ATOM 2236 C C . THR A 1 294 ? -18.512 -2.695 35.622 1.00 97.00 294 THR A C 1
ATOM 2238 O O . THR A 1 294 ? -18.370 -3.334 36.656 1.00 97.00 294 THR A O 1
ATOM 2241 N N . CYS A 1 295 ? -17.708 -2.862 34.568 1.00 97.19 295 CYS A N 1
ATOM 2242 C CA . CYS A 1 295 ? -16.631 -3.865 34.540 1.00 97.19 295 CYS A CA 1
ATOM 2243 C C . CYS A 1 295 ? -15.224 -3.281 34.379 1.00 97.19 295 CYS A C 1
ATOM 2245 O O . CYS A 1 295 ? -14.256 -4.032 34.383 1.00 97.19 295 CYS A O 1
ATOM 2247 N N . GLY A 1 296 ? -15.090 -1.965 34.206 1.00 95.38 296 GLY A N 1
ATOM 2248 C CA . GLY A 1 296 ? -13.796 -1.296 34.075 1.00 95.38 296 GLY A CA 1
ATOM 2249 C C . GLY A 1 296 ? -13.130 -1.403 32.701 1.00 95.38 296 GLY A C 1
ATOM 2250 O O . GLY A 1 296 ? -12.102 -0.765 32.506 1.00 95.38 296 GLY A O 1
ATOM 2251 N N . SER A 1 297 ? -13.687 -2.138 31.725 1.00 96.25 297 SER A N 1
ATOM 2252 C CA . SER A 1 297 ? -13.079 -2.243 30.386 1.00 96.25 297 SER A CA 1
ATOM 2253 C C . SER A 1 297 ? -12.837 -0.871 29.759 1.00 96.25 297 SER A C 1
ATOM 2255 O O . SER A 1 297 ? -13.737 -0.026 29.735 1.00 96.25 297 SER A O 1
ATOM 2257 N N . HIS A 1 298 ? -11.642 -0.662 29.209 1.00 96.19 298 HIS A N 1
ATOM 2258 C CA . HIS A 1 298 ? -11.313 0.551 28.465 1.00 96.19 298 HIS A CA 1
ATOM 2259 C C . HIS A 1 298 ? -11.859 0.460 27.055 1.00 96.19 298 HIS A C 1
ATOM 2261 O O . HIS A 1 298 ? -11.599 -0.509 26.355 1.00 96.19 298 HIS A O 1
ATOM 2267 N N . ILE A 1 299 ? -12.594 1.489 26.648 1.00 97.06 299 ILE A N 1
ATOM 2268 C CA . ILE A 1 299 ? -13.315 1.475 25.377 1.00 97.06 299 ILE A CA 1
ATOM 2269 C C . ILE A 1 299 ? -12.640 2.392 24.371 1.00 97.06 299 ILE A C 1
ATOM 2271 O O . ILE A 1 299 ? -12.287 1.960 23.279 1.00 97.06 299 ILE A O 1
ATOM 2275 N N . GLY A 1 300 ? -12.409 3.650 24.750 1.00 96.00 300 GLY A N 1
ATOM 2276 C CA . GLY A 1 300 ? -11.901 4.627 23.799 1.00 96.00 300 GLY A CA 1
ATOM 2277 C C . GLY A 1 300 ? -11.189 5.828 24.404 1.00 96.00 300 GLY A C 1
ATOM 2278 O O . GLY A 1 300 ? -10.954 5.923 25.617 1.00 96.00 300 GLY A O 1
ATOM 2279 N N . ALA A 1 301 ? -10.830 6.732 23.509 1.00 94.75 301 ALA A N 1
ATOM 2280 C CA . ALA A 1 301 ? -10.086 7.959 23.695 1.00 94.75 301 ALA A CA 1
ATOM 2281 C C . ALA A 1 301 ? -10.648 9.011 22.741 1.00 94.75 301 ALA A C 1
ATOM 2283 O O . ALA A 1 301 ? -10.867 8.711 21.572 1.00 94.75 301 ALA A O 1
ATOM 2284 N N . LEU A 1 302 ? -10.858 10.228 23.231 1.00 87.94 302 LEU A N 1
ATOM 2285 C CA . LEU A 1 302 ? -11.306 11.339 22.401 1.00 87.94 302 LEU A CA 1
ATOM 2286 C C . LEU A 1 302 ? -10.497 12.580 22.750 1.00 87.94 302 LEU A C 1
ATOM 2288 O O . LEU A 1 302 ? -10.433 12.960 23.924 1.00 87.94 302 LEU A O 1
ATOM 2292 N N . ASP A 1 303 ? -9.908 13.193 21.733 1.00 83.50 303 ASP A N 1
ATOM 2293 C CA . ASP A 1 303 ? -9.241 14.480 21.854 1.00 83.50 303 ASP A CA 1
ATOM 2294 C C . ASP A 1 303 ? -10.243 15.600 21.561 1.00 83.50 303 ASP A C 1
ATOM 2296 O O . ASP A 1 303 ? -11.116 15.488 20.697 1.00 83.50 303 ASP A O 1
ATOM 2300 N N . TYR A 1 304 ? -10.192 16.673 22.348 1.00 71.94 304 TYR A N 1
ATOM 2301 C CA . TYR A 1 304 ? -11.162 17.758 22.222 1.00 71.94 304 TYR A CA 1
ATOM 2302 C C . TYR A 1 304 ? -10.990 18.472 20.878 1.00 71.94 304 TYR A C 1
ATOM 2304 O O . TYR A 1 304 ? -9.913 18.972 20.569 1.00 71.94 304 TYR A O 1
ATOM 2312 N N . GLY A 1 305 ? -12.076 18.559 20.105 1.00 69.88 305 GLY A N 1
ATOM 2313 C CA . GLY A 1 305 ? -12.078 19.193 18.783 1.00 69.88 305 GLY A CA 1
ATOM 2314 C C . GLY A 1 305 ? -11.640 18.278 17.637 1.00 69.88 305 GLY A C 1
ATOM 2315 O O . GLY A 1 305 ? -11.669 18.720 16.492 1.00 69.88 305 GLY A O 1
ATOM 2316 N N . ASP A 1 306 ? -11.283 17.023 17.920 1.00 76.62 306 ASP A N 1
ATOM 2317 C CA . ASP A 1 306 ? -10.985 16.032 16.889 1.00 76.62 306 ASP A CA 1
ATOM 2318 C C . ASP A 1 306 ? -12.279 15.443 16.289 1.00 76.62 306 ASP A C 1
ATOM 2320 O O . ASP A 1 306 ? -13.333 15.380 16.928 1.00 76.62 306 ASP A O 1
ATOM 2324 N N . SER A 1 307 ? -12.189 15.016 15.032 1.00 79.88 307 SER A N 1
ATOM 2325 C CA . SER A 1 307 ? -13.240 14.318 14.287 1.00 79.88 307 SER A CA 1
ATOM 2326 C C . SER A 1 307 ? -13.120 12.791 14.364 1.00 79.88 307 SER A C 1
ATOM 2328 O O . SER A 1 307 ? -13.990 12.075 13.857 1.00 79.88 307 SER A O 1
ATOM 2330 N N . THR A 1 308 ? -12.068 12.287 15.012 1.00 86.69 308 THR A N 1
ATOM 2331 C CA . THR A 1 308 ? -11.794 10.858 15.180 1.00 86.69 308 THR A CA 1
ATOM 2332 C C . THR A 1 308 ? -11.923 10.408 16.638 1.00 86.69 308 THR A C 1
ATOM 2334 O O . THR A 1 308 ? -11.864 11.198 17.582 1.00 86.69 308 THR A O 1
ATOM 2337 N N . ILE A 1 309 ? -12.150 9.109 16.829 1.00 93.12 309 ILE A N 1
ATOM 2338 C CA . ILE A 1 309 ? -12.104 8.432 18.124 1.00 93.12 309 ILE A CA 1
ATOM 2339 C C . ILE A 1 309 ? -11.021 7.360 18.087 1.00 93.12 309 ILE A C 1
ATOM 2341 O O . ILE A 1 309 ? -10.990 6.526 17.185 1.00 93.12 309 ILE A O 1
ATOM 2345 N N . GLY A 1 310 ? -10.165 7.339 19.106 1.00 96.06 310 GLY A N 1
ATOM 2346 C CA . GLY A 1 310 ? -9.281 6.208 19.353 1.00 96.06 310 GLY A CA 1
ATOM 2347 C C . GLY A 1 310 ? -10.058 5.101 20.058 1.00 96.06 310 GLY A C 1
ATOM 2348 O O . GLY A 1 310 ? -10.476 5.278 21.201 1.00 96.06 310 GLY A O 1
ATOM 2349 N N . ILE A 1 311 ? -10.252 3.960 19.413 1.00 97.88 311 ILE A N 1
ATOM 2350 C CA . ILE A 1 311 ? -10.817 2.751 20.011 1.00 97.88 311 ILE A CA 1
ATOM 2351 C C . ILE A 1 311 ? -9.683 1.873 20.520 1.00 97.88 311 ILE A C 1
ATOM 2353 O O . ILE A 1 311 ? -8.628 1.749 19.899 1.00 97.88 311 ILE A O 1
ATOM 2357 N N . ASN A 1 312 ? -9.887 1.270 21.686 1.00 97.25 312 ASN A N 1
ATOM 2358 C CA . ASN A 1 312 ? -8.978 0.242 22.147 1.00 97.25 312 ASN A CA 1
ATOM 2359 C C . ASN A 1 312 ? -9.195 -1.033 21.320 1.00 97.25 312 ASN A C 1
ATOM 2361 O O . ASN A 1 312 ? -10.315 -1.538 21.282 1.00 97.25 312 ASN A O 1
ATOM 2365 N N . VAL A 1 313 ? -8.146 -1.559 20.679 1.00 96.38 313 VAL A N 1
ATOM 2366 C CA . VAL A 1 313 ? -8.281 -2.723 19.778 1.00 96.38 313 VAL A CA 1
ATOM 2367 C C . VAL A 1 313 ? -8.893 -3.921 20.509 1.00 96.38 313 VAL A C 1
ATOM 2369 O O . VAL A 1 313 ? -9.730 -4.612 19.942 1.00 96.38 313 VAL A O 1
ATOM 2372 N N . THR A 1 314 ? -8.578 -4.122 21.795 1.00 94.38 314 THR A N 1
ATOM 2373 C CA . THR A 1 314 ? -9.126 -5.254 22.564 1.00 94.38 314 THR A CA 1
ATOM 2374 C C . THR A 1 314 ? -10.569 -5.052 23.037 1.00 94.38 314 THR A C 1
ATOM 2376 O O . THR A 1 314 ? -11.145 -5.951 23.648 1.00 94.38 314 THR A O 1
ATOM 2379 N N . ALA A 1 315 ? -11.176 -3.897 22.743 1.00 96.94 315 ALA A N 1
ATOM 2380 C CA . ALA A 1 315 ? -12.611 -3.666 22.890 1.00 96.94 315 ALA A CA 1
ATOM 2381 C C . ALA A 1 315 ? -13.401 -3.991 21.608 1.00 96.94 315 ALA A C 1
ATOM 2383 O O . ALA A 1 315 ? -14.630 -3.965 21.647 1.00 96.94 315 ALA A O 1
ATOM 2384 N N . LEU A 1 316 ? -12.737 -4.271 20.481 1.00 97.31 316 LEU A N 1
ATOM 2385 C CA . LEU A 1 316 ? -13.382 -4.774 19.265 1.00 97.31 316 LEU A CA 1
ATOM 2386 C C . LEU A 1 316 ? -13.623 -6.282 19.387 1.00 97.31 316 LEU A C 1
ATOM 2388 O O . LEU A 1 316 ? -12.858 -6.988 20.045 1.00 97.31 316 LEU A O 1
ATOM 2392 N N . ASP A 1 317 ? -14.676 -6.785 18.744 1.00 95.06 317 ASP A N 1
ATOM 2393 C CA . ASP A 1 317 ? -14.919 -8.229 18.678 1.00 95.06 317 ASP A CA 1
ATOM 2394 C C . ASP A 1 317 ? -14.011 -8.891 17.619 1.00 95.06 317 ASP A C 1
ATOM 2396 O O . ASP A 1 317 ? -13.600 -10.036 17.784 1.00 95.06 317 ASP A O 1
ATOM 2400 N N . GLN A 1 318 ? -13.668 -8.170 16.542 1.00 88.75 318 GLN A N 1
ATOM 2401 C CA . GLN A 1 318 ? -12.825 -8.652 15.437 1.00 88.75 318 GLN A CA 1
ATOM 2402 C C . GLN A 1 318 ? -11.350 -8.254 15.624 1.00 88.75 318 GLN A C 1
ATOM 2404 O O . GLN A 1 318 ? -10.822 -7.445 14.870 1.00 88.75 318 GLN A O 1
ATOM 2409 N N . GLN A 1 319 ? -10.683 -8.780 16.655 1.00 86.88 319 GLN A N 1
ATOM 2410 C CA . GLN A 1 319 ? -9.326 -8.339 17.038 1.00 86.88 319 GLN A CA 1
ATOM 2411 C C . GLN A 1 319 ? -8.216 -8.836 16.104 1.00 86.88 319 GLN A C 1
ATOM 2413 O O . GLN A 1 319 ?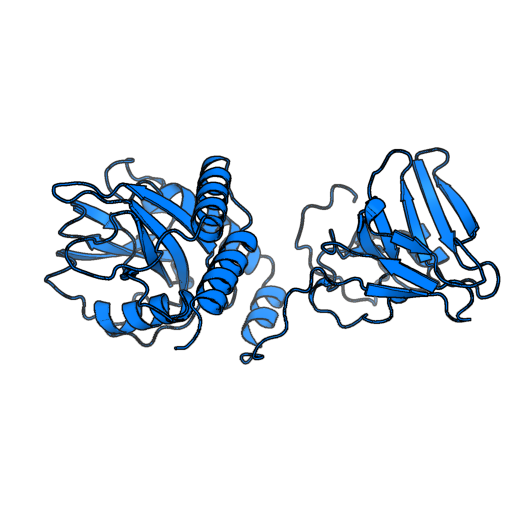 -7.195 -8.168 15.974 1.00 86.88 319 GLN A O 1
ATOM 2418 N N . ASP A 1 320 ? -8.435 -9.973 15.441 1.00 82.44 320 ASP A N 1
ATOM 2419 C CA . ASP A 1 320 ? -7.459 -10.606 14.542 1.00 82.44 320 ASP A CA 1
ATOM 2420 C C . ASP A 1 320 ? -7.538 -10.073 13.099 1.00 82.44 320 ASP A C 1
ATOM 2422 O O . ASP A 1 320 ? -6.934 -10.635 12.186 1.00 82.44 320 ASP A O 1
ATOM 2426 N N . ASP A 1 321 ? -8.298 -8.998 12.876 1.00 83.62 321 ASP A N 1
ATOM 2427 C CA . ASP A 1 321 ? -8.356 -8.311 11.589 1.00 83.62 321 ASP A CA 1
ATOM 2428 C C . ASP A 1 321 ? -6.963 -7.748 11.235 1.00 83.62 321 ASP A C 1
ATOM 2430 O O . ASP A 1 321 ? -6.425 -6.927 11.990 1.00 83.62 321 ASP A O 1
ATOM 2434 N N . PRO A 1 322 ? -6.371 -8.136 10.087 1.00 81.31 322 PRO A N 1
ATOM 2435 C CA . PRO A 1 322 ? -5.066 -7.641 9.656 1.00 81.31 322 PRO A CA 1
ATOM 2436 C C . PRO A 1 322 ? -4.968 -6.111 9.588 1.00 81.31 322 PRO A C 1
ATOM 2438 O O . PRO A 1 322 ? -3.891 -5.555 9.797 1.00 81.31 322 PRO A O 1
ATOM 2441 N N . ALA A 1 323 ? -6.083 -5.411 9.350 1.00 83.62 323 ALA A N 1
ATOM 2442 C CA . ALA A 1 323 ? -6.127 -3.951 9.330 1.00 83.62 323 ALA A CA 1
ATOM 2443 C C . ALA A 1 323 ? -5.933 -3.307 10.719 1.00 83.62 323 ALA A C 1
ATOM 2445 O O . ALA A 1 323 ? -5.786 -2.090 10.813 1.00 83.62 323 ALA A O 1
ATOM 2446 N N . LEU A 1 324 ? -5.937 -4.098 11.797 1.00 89.50 324 LEU A N 1
ATOM 2447 C CA . LEU A 1 324 ? -5.728 -3.653 13.179 1.00 89.50 324 LEU A CA 1
ATOM 2448 C C . LEU A 1 324 ? -4.321 -3.971 13.707 1.00 89.50 324 LEU A C 1
ATOM 2450 O O . LEU A 1 324 ? -4.021 -3.660 14.864 1.00 89.50 324 LEU A O 1
ATOM 2454 N N . LEU A 1 325 ? -3.458 -4.580 12.884 1.00 86.00 325 LEU A N 1
ATOM 2455 C CA . LEU A 1 325 ? -2.088 -4.904 13.270 1.00 86.00 325 LEU A CA 1
ATOM 2456 C C . LEU A 1 325 ? -1.321 -3.628 13.654 1.00 86.00 325 LEU A C 1
ATOM 2458 O O . LEU A 1 325 ? -1.260 -2.695 12.851 1.00 86.00 325 LEU A O 1
ATOM 2462 N N . PRO A 1 326 ? -0.714 -3.567 14.856 1.00 86.06 326 PRO A N 1
ATOM 2463 C CA . PRO A 1 326 ? 0.038 -2.395 15.278 1.00 86.06 326 PRO A CA 1
ATOM 2464 C C . PRO A 1 326 ? 1.197 -2.071 14.330 1.00 86.06 326 PRO A C 1
ATOM 2466 O O . PRO A 1 326 ? 2.089 -2.889 14.116 1.00 86.06 326 PRO A O 1
ATOM 2469 N N . VAL A 1 327 ? 1.206 -0.841 13.825 1.00 83.25 327 VAL A N 1
ATOM 2470 C CA . VAL A 1 327 ? 2.237 -0.271 12.944 1.00 83.25 327 VAL A CA 1
ATOM 2471 C C . VAL A 1 327 ? 3.279 0.556 13.709 1.00 83.25 327 VAL A C 1
ATOM 2473 O O . VAL A 1 327 ? 4.260 1.038 13.156 1.00 83.25 327 VAL A O 1
ATOM 2476 N N . ASN A 1 328 ? 3.061 0.805 14.999 1.00 84.75 328 ASN A N 1
ATOM 2477 C CA . ASN A 1 328 ? 3.963 1.630 15.792 1.00 84.75 328 ASN A CA 1
ATOM 2478 C C . ASN A 1 328 ? 3.844 1.327 17.289 1.00 84.75 328 ASN A C 1
ATOM 2480 O O . ASN A 1 328 ? 2.793 0.885 17.766 1.00 84.75 328 ASN A O 1
ATOM 2484 N N . GLN A 1 329 ? 4.903 1.648 18.037 1.00 87.69 329 GLN A N 1
ATOM 2485 C CA . GLN A 1 329 ? 4.884 1.722 19.494 1.00 87.69 329 GLN A CA 1
ATOM 2486 C C . GLN A 1 329 ? 5.237 3.126 19.989 1.00 87.69 329 GLN A C 1
ATOM 2488 O O . GLN A 1 329 ? 6.393 3.541 19.987 1.00 87.69 329 GLN A O 1
ATOM 2493 N N . SER A 1 330 ? 4.238 3.856 20.477 1.00 88.25 330 SER A N 1
ATOM 2494 C CA . SER A 1 330 ? 4.448 5.152 21.127 1.00 88.25 330 SER A CA 1
ATOM 2495 C C . SER A 1 330 ? 5.079 4.973 22.512 1.00 88.25 330 SER A C 1
ATOM 2497 O O . SER A 1 330 ? 4.750 4.014 23.220 1.00 88.25 330 SER A O 1
ATOM 2499 N N . PHE A 1 331 ? 5.935 5.915 22.932 1.00 87.00 331 PHE A N 1
ATOM 2500 C CA . PHE A 1 331 ? 6.622 5.880 24.233 1.00 87.00 331 PHE A CA 1
ATOM 2501 C C . PHE A 1 331 ? 7.409 4.590 24.466 1.00 87.00 331 PHE A C 1
ATOM 2503 O O . PHE A 1 331 ? 7.391 3.991 25.540 1.00 87.00 331 PHE A O 1
ATOM 2510 N N . ARG A 1 332 ? 8.113 4.143 23.425 1.00 85.81 332 ARG A N 1
ATOM 2511 C CA . ARG A 1 332 ? 8.915 2.915 23.418 1.00 85.81 332 ARG A CA 1
ATOM 2512 C C . ARG A 1 332 ? 9.955 2.867 24.543 1.00 85.81 332 ARG A C 1
ATOM 2514 O O . ARG A 1 332 ? 10.196 1.811 25.116 1.00 85.81 332 ARG A O 1
ATOM 2521 N N . GLY A 1 333 ? 10.542 4.017 24.883 1.00 84.94 333 GLY A N 1
ATOM 2522 C CA . GLY A 1 333 ? 11.511 4.138 25.978 1.00 84.94 333 GLY A CA 1
ATOM 2523 C C . GLY A 1 333 ? 10.937 3.804 27.359 1.00 84.94 333 GLY A C 1
ATOM 2524 O O . GLY A 1 333 ? 11.692 3.411 28.243 1.00 84.94 333 GLY A O 1
ATOM 2525 N N . ASP A 1 334 ? 9.616 3.897 27.526 1.00 89.25 334 ASP A N 1
ATOM 2526 C CA . ASP A 1 334 ? 8.922 3.557 28.770 1.00 89.25 334 ASP A CA 1
ATOM 2527 C C . ASP A 1 334 ? 8.509 2.079 28.837 1.00 89.25 334 ASP A C 1
ATOM 2529 O O . ASP A 1 334 ? 7.963 1.627 29.847 1.00 89.25 334 ASP A O 1
ATOM 2533 N N . ALA A 1 335 ? 8.733 1.305 27.771 1.00 89.62 335 ALA A N 1
ATOM 2534 C CA . ALA A 1 335 ? 8.325 -0.086 27.727 1.00 89.62 335 ALA A CA 1
ATOM 2535 C C . ALA A 1 335 ? 9.092 -0.941 28.742 1.00 89.62 335 ALA A C 1
ATOM 2537 O O . ALA A 1 335 ? 10.287 -0.771 28.987 1.00 89.62 335 ALA A O 1
ATOM 2538 N N . VAL A 1 336 ? 8.393 -1.921 29.311 1.00 88.88 336 VAL A N 1
ATOM 2539 C CA . VAL A 1 336 ? 9.013 -2.906 30.198 1.00 88.88 336 VAL A CA 1
ATOM 2540 C C . VAL A 1 336 ? 10.082 -3.703 29.446 1.00 88.8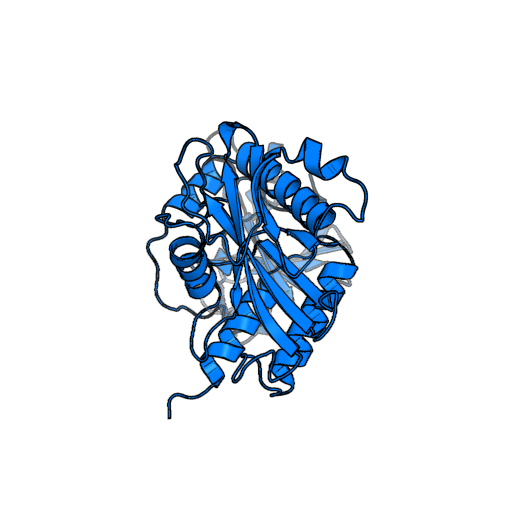8 336 VAL A C 1
ATOM 2542 O O . VAL A 1 336 ? 9.882 -4.124 28.307 1.00 88.88 336 VAL A O 1
ATOM 2545 N N . SER A 1 337 ? 11.214 -3.948 30.101 1.00 87.44 337 SER A N 1
ATOM 2546 C CA . SER A 1 337 ? 12.408 -4.525 29.466 1.00 87.44 337 SER A CA 1
ATOM 2547 C C . SER A 1 337 ? 12.227 -5.946 28.923 1.00 87.44 337 SER A C 1
ATOM 2549 O O . SER A 1 337 ? 12.991 -6.375 28.064 1.00 87.44 337 SER A O 1
ATOM 2551 N N . TRP A 1 338 ? 11.236 -6.685 29.424 1.00 86.25 338 TRP A N 1
ATOM 2552 C CA . TRP A 1 338 ? 10.950 -8.063 29.021 1.00 86.25 338 TRP A CA 1
ATOM 2553 C C . TRP A 1 338 ? 9.979 -8.175 27.838 1.00 86.25 338 TRP A C 1
ATOM 2555 O O . TRP A 1 338 ? 9.765 -9.281 27.345 1.00 86.25 338 TRP A O 1
ATOM 2565 N N . LEU A 1 339 ? 9.377 -7.069 27.385 1.00 82.75 339 LEU A N 1
ATOM 2566 C CA . LEU A 1 339 ? 8.422 -7.074 26.280 1.00 82.75 339 LEU A CA 1
ATOM 2567 C C . LEU A 1 339 ? 9.130 -6.729 24.959 1.00 82.75 339 LEU A C 1
ATOM 2569 O O . LEU A 1 339 ? 9.712 -5.645 24.842 1.00 82.75 339 LEU A O 1
ATOM 2573 N N . PRO A 1 340 ? 9.056 -7.600 23.938 1.00 83.31 340 PRO A N 1
ATOM 2574 C CA . PRO A 1 340 ? 9.498 -7.256 22.593 1.00 83.31 340 PRO A CA 1
ATOM 2575 C C . PRO A 1 340 ? 8.739 -6.041 22.055 1.00 83.31 340 PRO A C 1
ATOM 2577 O O . PRO A 1 340 ? 7.535 -5.907 22.257 1.00 83.31 340 PRO A O 1
ATOM 2580 N N . GLN A 1 341 ? 9.451 -5.153 21.373 1.00 78.19 341 GLN A N 1
ATOM 2581 C CA . GLN A 1 341 ? 8.882 -3.898 20.889 1.00 78.19 341 GLN A CA 1
ATOM 2582 C C . GLN A 1 341 ? 8.233 -4.082 19.513 1.00 78.19 341 GLN A C 1
ATOM 2584 O O . GLN A 1 341 ? 8.772 -4.815 18.679 1.00 78.19 341 GLN A O 1
ATOM 2589 N N . VAL A 1 342 ? 7.120 -3.387 19.259 1.00 74.44 342 VAL A N 1
ATOM 2590 C CA . VAL A 1 342 ? 6.534 -3.304 17.913 1.00 74.44 342 VAL A CA 1
ATOM 2591 C C . VAL A 1 342 ? 7.485 -2.481 17.036 1.00 74.44 342 VAL A C 1
ATOM 2593 O O . VAL A 1 342 ? 7.953 -1.429 17.478 1.00 74.44 342 VAL A O 1
ATOM 2596 N N . PRO A 1 343 ? 7.834 -2.954 15.829 1.00 65.56 343 PRO A N 1
ATOM 2597 C CA . PRO A 1 343 ? 8.662 -2.186 14.908 1.00 65.56 343 PRO A CA 1
ATOM 2598 C C . PRO A 1 343 ? 8.013 -0.847 14.529 1.00 65.56 343 PRO A C 1
ATOM 2600 O O . PRO A 1 343 ? 6.799 -0.776 14.363 1.00 65.56 343 PRO A O 1
ATOM 2603 N N . ASP A 1 344 ? 8.816 0.201 14.352 1.00 56.56 344 ASP A N 1
ATOM 2604 C CA . ASP A 1 344 ? 8.318 1.509 13.920 1.00 56.56 344 ASP A CA 1
ATOM 2605 C C . ASP A 1 344 ? 8.028 1.447 12.410 1.00 56.56 344 ASP A C 1
ATOM 2607 O O . ASP A 1 344 ? 8.952 1.215 11.628 1.00 56.56 344 ASP A O 1
ATOM 2611 N N . THR A 1 345 ? 6.775 1.625 11.977 1.00 49.19 345 THR A N 1
ATOM 2612 C CA . THR A 1 345 ? 6.419 1.571 10.544 1.00 49.19 345 THR A CA 1
ATOM 2613 C C . THR A 1 345 ? 5.692 2.800 10.007 1.00 49.19 345 THR A C 1
ATOM 2615 O O . THR A 1 345 ? 5.539 2.913 8.794 1.00 49.19 345 THR A O 1
ATOM 2618 N N . LEU A 1 346 ? 5.346 3.781 10.853 1.00 48.44 346 LEU A N 1
ATOM 2619 C CA . LEU A 1 346 ? 4.803 5.089 10.451 1.00 48.44 346 LEU A CA 1
ATOM 2620 C C . LEU A 1 346 ? 5.279 6.221 11.390 1.00 48.44 346 LEU A C 1
ATOM 2622 O O . LEU A 1 346 ? 5.674 5.975 12.528 1.00 48.44 346 LEU A O 1
ATOM 2626 N N . ARG A 1 347 ? 5.262 7.480 10.910 1.00 40.44 347 ARG A N 1
ATOM 2627 C CA . ARG A 1 347 ? 5.687 8.677 11.672 1.00 40.44 347 ARG A CA 1
ATOM 2628 C C . ARG A 1 347 ? 4.875 8.815 12.971 1.00 40.44 347 ARG A C 1
ATOM 2630 O O . ARG A 1 347 ? 3.719 9.220 12.915 1.00 40.44 347 ARG A O 1
ATOM 2637 N N . SER A 1 348 ? 5.498 8.589 14.130 1.00 41.38 348 SER A N 1
ATOM 2638 C CA . SER A 1 348 ? 4.947 9.007 15.426 1.00 41.38 348 SER A CA 1
ATOM 2639 C C . SER A 1 348 ? 5.393 10.442 15.735 1.00 41.38 348 SER A C 1
ATOM 2641 O O . SER A 1 348 ? 6.584 10.658 15.957 1.00 41.38 348 SER A O 1
ATOM 2643 N N . PRO A 1 349 ? 4.492 11.442 15.787 1.00 41.31 349 PRO A N 1
ATOM 2644 C CA . PRO A 1 349 ? 4.842 12.778 16.279 1.00 41.31 349 PRO A CA 1
ATOM 2645 C C . PRO A 1 349 ? 4.988 12.816 17.809 1.00 41.31 349 PRO A C 1
ATOM 2647 O O . PRO A 1 349 ? 5.378 13.841 18.364 1.00 41.31 349 PRO A O 1
ATOM 2650 N N . VAL A 1 350 ? 4.660 11.715 18.494 1.00 49.53 350 VAL A N 1
ATOM 2651 C CA . VAL A 1 350 ? 4.681 11.611 19.952 1.00 49.53 350 VAL A CA 1
ATOM 2652 C C . VAL A 1 350 ? 5.716 10.561 20.351 1.00 49.53 350 VAL A C 1
ATOM 2654 O O . VAL A 1 350 ? 5.541 9.369 20.072 1.00 49.53 350 VAL A O 1
ATOM 2657 N N . ALA A 1 351 ? 6.812 11.047 20.931 1.00 41.12 351 ALA A N 1
ATOM 2658 C CA . ALA A 1 351 ? 7.850 10.252 21.578 1.00 41.12 351 ALA A CA 1
ATOM 2659 C C . ALA A 1 351 ? 7.441 9.915 23.006 1.00 41.12 351 ALA A C 1
ATOM 2661 O O . ALA A 1 351 ? 6.916 10.833 23.681 1.00 41.12 351 ALA A O 1
#

Mean predicted aligned error: 15.72 Å

Foldseek 3Di:
DPDLVVQLVLQLVLLVPEDAPDPQQVVLSVVSNVCSVVPPDAFADDPDGVPLEHEWEFEWAADLVQQKTKWFCWPQQNATEGFITTADRPHQRLNRNQVRCCVFWVDRWDFQLQQAPSHAHGWDWDFGDDDSTGTYTYGYTYIYDDQPDHTDGDVNTGVDMDIDHLVRQCPDDCPRHDNCSNVSSVSVVVSSVVCVVPVVSSVVSVPDDDDPDDDPDLDWFWFADPVQQWIKTFGGQWAQWAKEQDPVQCVLVVHQIFIKTKGFPVRMDTDGNNGFFDWDCPDPQAKIWGAHPPHSHTAWMDGHPDRMIIGGLVRTPPNVPPSNPHQAYAPQVNGDPPDDHRDHRDDDPHD

pLDDT: mean 83.8, std 16.96, range [26.12, 98.19]

Secondary structure (DSSP, 8-state):
---SHHHHHHHHHHHHT---SSHHHHHHHHHHHHHHHTT---S--BTTTBSSEEEEEEEEEEETTTTEEEEEEETTTTEEE----BPPTT--HHHHHHHHHHHHH----EE-TTT-SSS-SEEEEEEPPSTT--EEEEEEEEEE--TTS-----TTTEEEEEEEEHHHHHTS-TTSB-TTHHHHHHHHHHHHHHHHH-HHHHHHHTT-----------PPEEEE-TTSSSEEEE-S--EEEEEE-SHHHHHHHTSS-EEEEEEEGGG-EE-STT-SPEEEEEETTTEEEEE-TTT--EEEEEETT-SEEEE-GGGBS-TT-GGGS--EEETGGGS-TTSPPPPP-S--S--